Protein AF-A0A5A8F4G4-F1 (afdb_monomer)

Solvent-accessible surface area (backbone atoms only — not comparable to full-atom values): 10615 Å² total; per-residue (Å²): 69,58,63,24,45,51,49,27,33,48,30,27,39,54,20,12,54,51,9,32,62,54,26,75,74,53,54,71,70,56,37,55,52,49,38,43,53,47,13,52,51,35,27,52,50,8,50,59,30,46,66,38,87,50,68,61,67,58,35,50,53,17,40,56,54,13,28,54,54,17,59,76,70,32,44,38,59,53,45,41,51,54,28,47,52,51,35,60,75,68,66,55,86,56,90,42,27,36,58,22,17,45,53,41,32,46,62,67,54,45,41,37,58,41,57,48,16,18,26,32,10,24,62,70,64,42,28,65,54,20,51,57,46,17,54,54,47,13,55,48,25,21,58,48,5,28,58,44,26,69,23,31,36,61,18,37,57,50,46,46,52,56,35,37,51,40,11,75,48,10,82,82,48,59,74,52,70,40,66,68,41,38,23,35,27,23,23,42,25,8,51,41,36,26,43,48,12,38,33,57,57,66,78,46,87,64,66,45,49,14,37,54,48,13,56,65,39,27,51,54,51,54,55,53,52,63,72,78,107

Foldseek 3Di:
DCVLLVLLLVLLLVLLVLLQVLLVVDDLVVLLVLLLVVLVVLLVQLVVLLPFPADNVLLVVLQVVLLVVLVVVVQLVVLLVVQVVVCVVVVPPQPLLSVLQSLLLLLLCLALLLLLLLLCCLPVVDNPSSNVSSVVSSNVSSSSCSRSNNSSSVSSVSSCVRSVVSSNCSVVVVVCNDSHLSSSSSSNSSNLSSVSSCVSNVNDDDSSSSSRSSNVVSVVSSVVVVVVD

InterPro domains:
  IPR007563 Protein of unknown function DUF554 [PF04474] (3-221)
  IPR007563 Protein of unknown function DUF554 [PTHR36111] (2-223)

Radius of gyration: 17.08 Å; Cα contacts (8 Å, |Δi|>4): 410; chains: 1; bounding box: 46×36×50 Å

Structure (mmCIF, N/CA/C/O backbone):
data_AF-A0A5A8F4G4-F1
#
_entry.id   AF-A0A5A8F4G4-F1
#
loop_
_atom_site.group_PDB
_atom_site.id
_atom_site.type_symbol
_atom_site.label_atom_id
_atom_site.label_alt_id
_atom_site.label_comp_id
_atom_site.label_asym_id
_atom_site.label_entity_id
_atom_site.label_seq_id
_atom_site.pdbx_PDB_ins_code
_atom_site.Cartn_x
_atom_site.Cartn_y
_atom_site.Cartn_z
_atom_site.occupancy
_atom_site.B_iso_or_equiv
_atom_site.auth_seq_id
_atom_site.auth_comp_id
_atom_site.auth_asym_id
_atom_site.auth_atom_id
_atom_site.pdbx_PDB_model_num
ATOM 1 N N . MET A 1 1 ? -9.075 -12.116 -16.701 1.00 76.38 1 MET A N 1
ATOM 2 C CA . MET A 1 1 ? -10.309 -11.895 -15.899 1.00 76.38 1 MET A CA 1
ATOM 3 C C . MET A 1 1 ? -9.944 -11.070 -14.662 1.00 76.38 1 MET A C 1
ATOM 5 O O . MET A 1 1 ? -8.789 -10.702 -14.535 1.00 76.38 1 MET A O 1
ATOM 9 N N . ILE A 1 2 ? -10.897 -10.705 -13.793 1.00 88.69 2 ILE A N 1
ATOM 10 C CA . ILE A 1 2 ? -10.614 -9.962 -12.540 1.00 88.69 2 ILE A CA 1
ATOM 11 C C . ILE A 1 2 ? -10.846 -10.822 -11.287 1.00 88.69 2 ILE A C 1
ATOM 13 O O . ILE A 1 2 ? -11.177 -10.304 -10.220 1.00 88.69 2 ILE A O 1
ATOM 17 N N . ILE A 1 3 ? -10.768 -12.149 -11.419 1.00 92.00 3 ILE A N 1
ATOM 18 C CA . ILE A 1 3 ? -11.253 -13.060 -10.378 1.00 92.00 3 ILE A CA 1
ATOM 19 C C . ILE A 1 3 ? -10.362 -13.025 -9.139 1.00 92.00 3 ILE A C 1
ATOM 21 O O . ILE A 1 3 ? -10.877 -12.986 -8.024 1.00 92.00 3 ILE A O 1
ATOM 25 N N . GLY A 1 4 ? -9.043 -12.928 -9.319 1.00 90.94 4 GLY A N 1
ATOM 26 C CA . GLY A 1 4 ? -8.107 -12.751 -8.216 1.00 90.94 4 GLY A CA 1
ATOM 27 C C . GLY A 1 4 ? -8.329 -11.420 -7.500 1.00 90.94 4 GLY A C 1
ATOM 28 O O . GLY A 1 4 ? -8.231 -11.349 -6.277 1.00 90.94 4 GLY A O 1
ATOM 29 N N . THR A 1 5 ? -8.704 -10.374 -8.243 1.00 92.50 5 THR A N 1
ATOM 30 C CA . THR A 1 5 ? -9.077 -9.075 -7.660 1.00 92.50 5 THR A CA 1
ATOM 31 C C . THR A 1 5 ? -10.328 -9.166 -6.805 1.00 92.50 5 THR A C 1
ATOM 33 O O . THR A 1 5 ? -10.319 -8.701 -5.667 1.00 92.50 5 THR A O 1
ATOM 36 N N . VAL A 1 6 ? -11.375 -9.827 -7.299 1.00 94.62 6 VAL A N 1
ATOM 37 C CA . VAL A 1 6 ? -12.603 -10.041 -6.525 1.00 94.62 6 VAL A CA 1
ATOM 38 C C . VAL A 1 6 ? -12.317 -10.853 -5.263 1.00 94.62 6 VAL A C 1
ATOM 40 O O . VAL A 1 6 ? -12.776 -10.473 -4.188 1.00 94.62 6 VAL A O 1
ATOM 43 N N . VAL A 1 7 ? -11.526 -11.925 -5.362 1.00 95.81 7 VAL A N 1
ATOM 44 C CA . VAL A 1 7 ? -11.157 -12.745 -4.198 1.00 95.81 7 VAL A CA 1
ATOM 45 C C . VAL A 1 7 ? -10.379 -11.925 -3.167 1.00 95.81 7 VAL A C 1
ATOM 47 O O . VAL A 1 7 ? -10.714 -11.999 -1.985 1.00 95.81 7 VAL A O 1
ATOM 50 N N . ASN A 1 8 ? -9.432 -11.080 -3.591 1.00 95.56 8 ASN A N 1
ATOM 51 C CA . ASN A 1 8 ? -8.694 -10.215 -2.667 1.00 95.56 8 ASN A CA 1
ATOM 52 C C . ASN A 1 8 ? -9.619 -9.213 -1.969 1.00 95.56 8 ASN A C 1
ATOM 54 O O . ASN A 1 8 ? -9.626 -9.095 -0.745 1.00 95.56 8 ASN A O 1
ATOM 58 N N . THR A 1 9 ? -10.467 -8.534 -2.742 1.00 96.38 9 THR A N 1
ATOM 59 C CA . THR A 1 9 ? -11.463 -7.601 -2.211 1.00 96.38 9 THR A CA 1
ATOM 60 C C . THR A 1 9 ? -12.386 -8.274 -1.191 1.00 96.38 9 THR A C 1
ATOM 62 O O . THR A 1 9 ? -12.624 -7.715 -0.120 1.00 96.38 9 THR A O 1
ATOM 65 N N . VAL A 1 10 ? -12.878 -9.483 -1.478 1.00 97.31 10 VAL A N 1
ATOM 66 C CA . VAL A 1 10 ? -13.734 -10.241 -0.553 1.00 97.31 10 VAL A CA 1
ATOM 67 C C . VAL A 1 10 ? -12.962 -10.664 0.695 1.00 97.31 10 VAL A C 1
ATOM 69 O O . VAL A 1 10 ? -13.487 -10.524 1.799 1.00 97.31 10 VAL A O 1
ATOM 72 N N . ALA A 1 11 ? -11.719 -11.129 0.556 1.00 97.12 11 ALA A N 1
ATOM 73 C CA . ALA A 1 11 ? -10.886 -11.515 1.691 1.00 97.12 11 ALA A CA 1
ATOM 74 C C . ALA A 1 11 ? -10.650 -10.338 2.649 1.00 97.12 11 ALA A C 1
ATOM 76 O O . ALA A 1 11 ? -10.826 -10.490 3.858 1.00 97.12 11 ALA A O 1
ATOM 77 N N . VAL A 1 12 ? -10.343 -9.150 2.116 1.00 97.56 12 VAL A N 1
ATOM 78 C CA . VAL A 1 12 ? -10.179 -7.92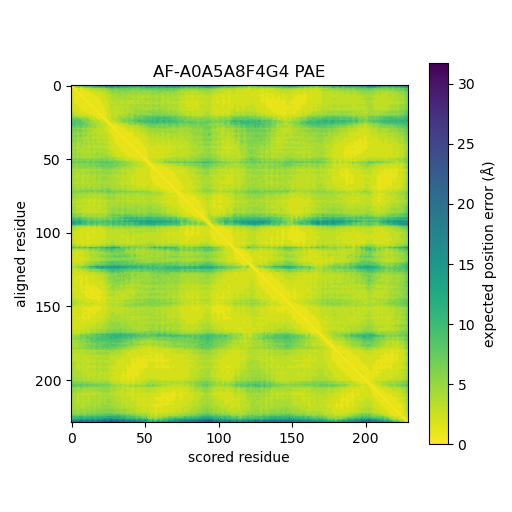3 2.911 1.00 97.56 12 VAL A CA 1
ATOM 79 C C . VAL A 1 12 ? -11.500 -7.464 3.522 1.00 97.56 12 VAL A C 1
ATOM 81 O O . VAL A 1 12 ? -11.524 -7.060 4.685 1.00 97.56 12 VAL A O 1
ATOM 84 N N . ALA A 1 13 ? -12.617 -7.549 2.794 1.00 97.81 13 ALA A N 1
ATOM 85 C CA . ALA A 1 13 ? -13.936 -7.210 3.327 1.00 97.81 13 ALA A CA 1
ATOM 86 C C . ALA A 1 13 ? -14.305 -8.097 4.527 1.00 97.81 13 ALA A C 1
ATOM 88 O O . ALA A 1 13 ? -14.618 -7.592 5.608 1.00 97.81 13 ALA A O 1
ATOM 89 N N . VAL A 1 14 ? -14.233 -9.420 4.349 1.00 97.88 14 VAL A N 1
ATOM 90 C CA . VAL A 1 14 ? -14.548 -10.410 5.388 1.00 97.88 14 VAL A CA 1
ATOM 91 C C . VAL A 1 14 ? -13.582 -10.274 6.559 1.00 97.88 14 VAL A C 1
ATOM 93 O O . VAL A 1 14 ? -14.019 -10.188 7.708 1.00 97.88 14 VAL A O 1
ATOM 96 N N . GLY A 1 15 ? -12.283 -10.187 6.276 1.00 97.00 15 GLY A N 1
ATOM 97 C CA . GLY A 1 15 ? -11.259 -10.018 7.294 1.00 97.00 15 GLY A CA 1
ATOM 98 C C . GLY A 1 15 ? -11.468 -8.747 8.116 1.00 97.00 15 GLY A C 1
ATOM 99 O O . GLY A 1 15 ? -11.473 -8.807 9.343 1.00 97.00 15 GLY A O 1
ATOM 100 N N . SER A 1 16 ? -11.781 -7.620 7.476 1.00 96.88 16 SER A N 1
ATOM 101 C CA . SER A 1 16 ? -12.075 -6.364 8.176 1.00 96.88 16 SER A CA 1
ATOM 102 C C . SER A 1 16 ? -13.308 -6.466 9.079 1.00 96.88 16 SER A C 1
ATOM 104 O O . SER A 1 16 ? -13.285 -5.980 10.209 1.00 96.88 16 SER A O 1
ATOM 106 N N . ILE A 1 17 ? -14.385 -7.118 8.623 1.00 96.56 17 ILE A N 1
ATOM 107 C CA . ILE A 1 17 ? -15.607 -7.316 9.426 1.00 96.56 17 ILE A CA 1
ATOM 108 C C . ILE A 1 17 ? -15.314 -8.177 10.661 1.00 96.56 17 ILE A C 1
ATOM 110 O O . ILE A 1 17 ? -15.734 -7.839 11.776 1.00 96.56 17 ILE A O 1
ATOM 114 N N . ILE A 1 18 ? -14.573 -9.272 10.474 1.00 95.94 18 ILE A N 1
ATOM 115 C CA . ILE A 1 18 ? -14.131 -10.145 11.565 1.00 95.94 18 ILE A CA 1
ATOM 116 C C . ILE A 1 18 ? -13.261 -9.342 12.535 1.00 95.94 18 ILE A C 1
ATOM 118 O O . ILE A 1 18 ? -13.532 -9.326 13.737 1.00 95.94 18 ILE A O 1
ATOM 122 N N . GLY A 1 19 ? -12.278 -8.614 12.006 1.00 94.25 19 GLY A N 1
ATOM 123 C CA . GLY A 1 19 ? -11.365 -7.764 12.755 1.00 94.25 19 GLY A CA 1
ATOM 124 C C . GLY A 1 19 ? -12.101 -6.771 13.641 1.00 94.25 19 GLY A C 1
ATOM 125 O O . GLY A 1 19 ? -11.912 -6.787 14.853 1.00 94.25 19 GLY A O 1
ATOM 126 N N . VAL A 1 20 ? -13.020 -5.975 13.087 1.00 93.69 20 VAL A N 1
ATOM 127 C CA . VAL A 1 20 ? -13.826 -5.017 13.866 1.00 93.69 20 VAL A CA 1
ATOM 128 C C . VAL A 1 20 ? -14.641 -5.712 14.957 1.00 93.69 20 VAL A C 1
ATOM 130 O O . VAL A 1 20 ? -14.739 -5.204 16.075 1.00 93.69 20 VAL A O 1
ATOM 133 N N . THR A 1 21 ? -15.226 -6.872 14.658 1.00 93.25 21 THR A N 1
ATOM 134 C CA . THR A 1 21 ? -16.057 -7.618 15.614 1.00 93.25 21 THR A CA 1
ATOM 135 C C . THR A 1 21 ? -15.234 -8.137 16.792 1.00 93.25 21 THR A C 1
ATOM 137 O O . THR A 1 21 ? -15.641 -7.976 17.944 1.00 93.25 21 THR A O 1
ATOM 140 N N . ILE A 1 22 ? -14.055 -8.699 16.520 1.00 91.12 22 ILE A N 1
ATOM 141 C CA . ILE A 1 22 ? -13.112 -9.157 17.547 1.00 91.12 22 ILE A CA 1
ATOM 142 C C . ILE A 1 22 ? -12.554 -7.954 18.316 1.00 91.12 22 ILE A C 1
ATOM 144 O O . ILE A 1 22 ? -12.549 -7.950 19.546 1.00 91.12 22 ILE A O 1
ATOM 148 N N . GLY A 1 23 ? -12.163 -6.898 17.603 1.00 86.69 23 GLY A N 1
ATOM 149 C CA . GLY A 1 23 ? -11.575 -5.677 18.145 1.00 86.69 23 GLY A CA 1
ATOM 150 C C . GLY A 1 23 ? -12.447 -4.976 19.182 1.00 86.69 23 GLY A C 1
ATOM 151 O O . GLY A 1 23 ? -11.925 -4.387 20.125 1.00 86.69 23 GLY A O 1
ATOM 152 N N . LYS A 1 24 ? -13.779 -5.077 19.096 1.00 85.62 24 LYS A N 1
ATOM 153 C CA . LYS A 1 24 ? -14.691 -4.552 20.133 1.00 85.62 24 LYS A CA 1
ATOM 154 C C . LYS A 1 24 ? -14.498 -5.201 21.510 1.00 85.62 24 LYS A C 1
ATOM 156 O O . LYS A 1 24 ? -14.869 -4.596 22.508 1.00 85.62 24 LYS A O 1
ATOM 161 N N . ARG A 1 25 ? -13.933 -6.412 21.573 1.00 87.75 25 ARG A N 1
ATOM 162 C CA . ARG A 1 25 ? -13.714 -7.181 22.812 1.00 87.75 25 ARG A CA 1
ATOM 163 C C . ARG A 1 25 ? -12.283 -7.079 23.350 1.00 87.75 25 ARG A C 1
ATOM 165 O O . ARG A 1 25 ? -12.012 -7.565 24.443 1.00 87.75 25 ARG A O 1
ATOM 172 N N . ILE A 1 26 ? -11.368 -6.476 22.591 1.00 86.88 26 ILE A N 1
ATOM 173 C CA . ILE A 1 26 ? -9.956 -6.351 22.964 1.00 86.88 26 ILE A CA 1
ATOM 174 C C . ILE A 1 26 ? -9.762 -5.101 23.829 1.00 86.88 26 ILE A C 1
ATOM 176 O O . ILE A 1 26 ? -10.217 -4.012 23.468 1.00 86.88 26 ILE A O 1
ATOM 180 N N . LYS A 1 27 ? -9.048 -5.256 24.950 1.00 90.31 27 LYS A N 1
ATOM 181 C CA . LYS A 1 27 ? -8.681 -4.143 25.836 1.00 90.31 27 LYS A CA 1
ATOM 182 C C . LYS A 1 27 ? -7.789 -3.113 25.113 1.00 90.31 27 LYS A C 1
ATOM 184 O O . LYS A 1 27 ? -6.969 -3.521 24.286 1.00 90.31 27 LYS A O 1
ATOM 189 N N . PRO A 1 28 ? -7.894 -1.809 25.421 1.00 85.75 28 PRO A N 1
ATOM 190 C CA . PRO A 1 28 ? -7.093 -0.766 24.773 1.00 85.75 28 PRO A CA 1
ATOM 191 C C . PRO A 1 28 ? -5.577 -1.010 24.819 1.00 85.75 28 PRO A C 1
ATOM 193 O O . PRO A 1 28 ? -4.893 -0.786 23.826 1.00 85.75 28 PRO A O 1
ATOM 196 N N . GLU A 1 29 ? -5.056 -1.542 25.924 1.00 89.00 29 GLU A N 1
ATOM 197 C CA . GLU A 1 29 ? -3.623 -1.811 26.100 1.00 89.00 29 GLU A CA 1
ATOM 198 C C . GLU A 1 29 ? -3.144 -2.927 25.165 1.00 89.00 29 GLU A C 1
ATOM 200 O O . GLU A 1 29 ? -2.049 -2.868 24.610 1.00 89.00 29 GLU A O 1
ATOM 205 N N . ILE A 1 30 ? -3.993 -3.937 24.945 1.00 87.94 30 ILE A N 1
ATOM 206 C CA . ILE A 1 30 ? -3.704 -5.031 24.013 1.00 87.94 30 ILE A CA 1
ATOM 207 C C . ILE A 1 30 ? -3.752 -4.510 22.576 1.00 87.94 30 ILE A C 1
ATOM 209 O O . ILE A 1 30 ? -2.899 -4.876 21.775 1.00 87.94 30 ILE A O 1
ATOM 213 N N . LYS A 1 31 ? -4.707 -3.631 22.244 1.00 83.69 31 LYS A N 1
ATOM 214 C CA . LYS A 1 31 ? -4.763 -2.985 20.924 1.00 83.69 31 LYS A CA 1
ATOM 215 C C . LYS A 1 31 ? -3.481 -2.218 20.622 1.00 83.69 31 LYS A C 1
ATOM 217 O O . LYS A 1 31 ? -2.898 -2.412 19.559 1.00 83.69 31 LYS A O 1
ATOM 222 N N . ASP A 1 32 ? -3.025 -1.396 21.563 1.00 86.75 32 ASP A N 1
ATOM 223 C CA . ASP A 1 32 ? -1.778 -0.643 21.424 1.00 86.75 32 ASP A CA 1
ATOM 224 C C . ASP A 1 32 ? -0.561 -1.573 21.254 1.00 86.75 32 ASP A C 1
ATOM 226 O O . ASP A 1 32 ? 0.224 -1.411 20.317 1.00 86.75 32 ASP A O 1
ATOM 230 N N . ALA A 1 33 ? -0.446 -2.620 22.080 1.00 89.25 33 ALA A N 1
ATOM 231 C CA . ALA A 1 33 ? 0.626 -3.610 21.958 1.00 89.25 33 ALA A CA 1
ATOM 232 C C . ALA A 1 33 ? 0.609 -4.342 20.600 1.00 89.25 33 ALA A C 1
ATOM 234 O O . ALA A 1 33 ? 1.655 -4.511 19.970 1.00 89.25 33 ALA A O 1
ATOM 235 N N . VAL A 1 34 ? -0.575 -4.736 20.117 1.00 85.56 34 VAL A N 1
ATOM 236 C CA . VAL A 1 34 ? -0.749 -5.391 18.811 1.00 85.56 34 VAL A CA 1
ATOM 237 C C . VAL A 1 34 ? -0.404 -4.441 17.666 1.00 85.56 34 VAL A C 1
ATOM 239 O O . VAL A 1 34 ? 0.238 -4.870 16.712 1.00 85.56 34 VAL A O 1
ATOM 242 N N . MET A 1 35 ? -0.752 -3.153 17.752 1.00 84.75 35 MET A N 1
ATOM 243 C CA . MET A 1 35 ? -0.346 -2.166 16.741 1.00 84.75 35 MET A CA 1
ATOM 244 C C . MET A 1 35 ? 1.153 -1.995 16.665 1.00 84.75 35 MET A C 1
ATOM 246 O O . MET A 1 35 ? 1.695 -1.931 15.566 1.00 84.75 35 MET A O 1
ATOM 250 N N . LYS A 1 36 ? 1.829 -1.960 17.813 1.00 90.12 36 LYS A N 1
ATOM 251 C CA . LYS A 1 36 ? 3.289 -1.885 17.848 1.00 90.12 36 LYS A CA 1
ATOM 252 C C . LYS A 1 36 ? 3.918 -3.129 17.225 1.00 90.12 36 LYS A C 1
ATOM 254 O O . LYS A 1 36 ? 4.805 -3.008 16.385 1.00 90.12 36 LYS A O 1
ATOM 259 N N . ALA A 1 37 ? 3.416 -4.319 17.558 1.00 88.56 37 ALA A N 1
ATOM 260 C CA . ALA A 1 37 ? 3.875 -5.564 16.944 1.00 88.56 37 ALA A CA 1
ATOM 261 C C . ALA A 1 37 ? 3.634 -5.589 15.422 1.00 88.56 37 ALA A C 1
ATOM 263 O O . ALA A 1 37 ? 4.525 -5.966 14.662 1.00 88.56 37 ALA A O 1
ATOM 264 N N . LEU A 1 38 ? 2.463 -5.131 14.968 1.00 85.06 38 LEU A N 1
ATOM 265 C CA . LEU A 1 38 ? 2.147 -4.992 13.548 1.00 85.06 38 LEU A CA 1
ATOM 266 C C . LEU A 1 38 ? 3.059 -3.991 12.845 1.00 85.06 38 LEU A C 1
ATOM 268 O O . LEU A 1 38 ? 3.588 -4.304 11.785 1.00 85.06 38 LEU A O 1
ATOM 272 N N . GLY A 1 39 ? 3.267 -2.811 13.427 1.00 89.56 39 GLY A N 1
ATOM 273 C CA . GLY A 1 39 ? 4.158 -1.794 12.880 1.00 89.56 39 GLY A CA 1
ATOM 274 C C . GLY A 1 39 ? 5.575 -2.337 12.695 1.00 89.56 39 GLY A C 1
ATOM 275 O O . GLY A 1 39 ? 6.148 -2.177 11.622 1.00 89.56 39 GLY A O 1
ATOM 276 N N . LEU A 1 40 ? 6.102 -3.076 13.679 1.00 92.69 40 LEU A N 1
ATOM 277 C CA . LEU A 1 40 ? 7.397 -3.759 13.560 1.00 92.69 40 LEU A CA 1
ATOM 278 C C . LEU A 1 40 ? 7.406 -4.807 12.439 1.00 92.69 40 LEU A C 1
ATOM 280 O O . LEU A 1 40 ? 8.350 -4.844 11.653 1.00 92.69 40 LEU A O 1
ATOM 284 N N . ALA A 1 41 ? 6.363 -5.632 12.324 1.00 87.12 41 ALA A N 1
ATOM 285 C CA . ALA A 1 41 ? 6.260 -6.619 11.249 1.00 87.12 41 ALA A CA 1
ATOM 286 C C . ALA A 1 41 ? 6.210 -5.958 9.859 1.00 87.12 41 ALA A C 1
ATOM 288 O O . ALA A 1 41 ? 6.874 -6.421 8.932 1.00 87.12 41 ALA A O 1
ATOM 289 N N . VAL A 1 42 ? 5.477 -4.848 9.727 1.00 88.56 42 VAL A N 1
ATOM 290 C CA . VAL A 1 42 ? 5.397 -4.042 8.500 1.00 88.56 42 VAL A CA 1
ATOM 291 C C . VAL A 1 42 ? 6.753 -3.409 8.174 1.00 88.56 42 VAL A C 1
ATOM 293 O O . VAL A 1 42 ? 7.172 -3.451 7.020 1.00 88.56 42 VAL A O 1
ATOM 296 N N . VAL A 1 43 ? 7.491 -2.905 9.169 1.00 94.00 43 VAL A N 1
ATOM 297 C CA . VAL A 1 43 ? 8.870 -2.418 8.976 1.00 94.00 43 VAL A CA 1
ATOM 298 C C . VAL A 1 43 ? 9.776 -3.535 8.457 1.00 94.00 43 VAL A C 1
ATOM 300 O O . VAL A 1 43 ? 10.469 -3.339 7.462 1.00 94.00 43 VAL A O 1
ATOM 303 N N . VAL A 1 44 ? 9.756 -4.718 9.081 1.00 92.00 44 VAL A N 1
ATOM 304 C CA . VAL A 1 44 ? 10.570 -5.868 8.644 1.00 92.00 44 VAL A CA 1
ATOM 305 C C . VAL A 1 44 ? 10.215 -6.289 7.218 1.00 92.00 44 VAL A C 1
ATOM 307 O O . VAL A 1 44 ? 11.111 -6.565 6.422 1.00 92.00 44 VAL A O 1
ATOM 310 N N . LEU A 1 45 ? 8.926 -6.303 6.871 1.00 88.25 45 LEU A N 1
ATOM 311 C CA . LEU A 1 45 ? 8.468 -6.575 5.510 1.00 88.25 45 LEU A CA 1
ATOM 312 C C . LEU A 1 45 ? 9.003 -5.534 4.520 1.00 88.25 45 LEU A C 1
ATOM 314 O O . LEU A 1 45 ? 9.546 -5.907 3.481 1.00 88.25 45 LEU A O 1
ATOM 318 N N . GLY A 1 46 ? 8.889 -4.249 4.862 1.00 91.12 46 GLY A N 1
ATOM 319 C CA . GLY A 1 46 ? 9.403 -3.149 4.053 1.00 91.12 46 GLY A CA 1
ATOM 320 C C . GLY A 1 46 ? 10.907 -3.264 3.811 1.00 91.12 46 GLY A C 1
ATOM 321 O O . GLY A 1 46 ? 11.348 -3.170 2.670 1.00 91.12 46 GLY A O 1
ATOM 322 N N . ILE A 1 47 ? 11.685 -3.579 4.854 1.00 93.94 47 ILE A N 1
ATOM 323 C CA . ILE A 1 47 ? 13.127 -3.846 4.744 1.00 93.94 47 ILE A CA 1
ATOM 324 C C . ILE A 1 47 ? 13.379 -5.040 3.822 1.00 93.94 47 ILE A C 1
ATOM 326 O O . ILE A 1 47 ? 14.159 -4.927 2.886 1.00 93.94 47 ILE A O 1
ATOM 330 N N . LYS A 1 48 ? 12.705 -6.176 4.033 1.00 92.81 48 LYS A N 1
ATOM 331 C CA . LYS A 1 48 ? 12.898 -7.370 3.197 1.00 92.81 48 LYS A CA 1
ATOM 332 C C . LYS A 1 48 ? 12.684 -7.059 1.711 1.00 92.81 48 LYS A C 1
ATOM 334 O O . LYS A 1 48 ? 13.480 -7.487 0.886 1.00 92.81 48 LYS A O 1
ATOM 339 N N . MET A 1 49 ? 11.636 -6.302 1.389 1.00 91.88 49 MET A N 1
ATOM 340 C CA . MET A 1 49 ? 11.323 -5.900 0.016 1.00 91.88 49 MET A CA 1
ATOM 341 C C . MET A 1 49 ? 12.300 -4.853 -0.538 1.00 91.88 49 MET A C 1
ATOM 343 O O . MET A 1 49 ? 12.668 -4.919 -1.706 1.00 91.88 49 MET A O 1
ATOM 347 N N . ALA A 1 50 ? 12.764 -3.916 0.294 1.00 91.94 50 ALA A N 1
ATOM 348 C CA . ALA A 1 50 ? 13.751 -2.900 -0.081 1.00 91.94 50 ALA A CA 1
ATOM 349 C C . ALA A 1 50 ? 15.130 -3.489 -0.439 1.00 91.94 50 ALA A C 1
ATOM 351 O O . ALA A 1 50 ? 15.931 -2.816 -1.080 1.00 91.94 50 ALA A O 1
ATOM 352 N N . PHE A 1 51 ? 15.397 -4.735 -0.038 1.00 92.25 51 PHE A N 1
ATOM 353 C CA . PHE A 1 51 ? 16.631 -5.474 -0.320 1.00 92.25 51 PHE A CA 1
ATOM 354 C C . PHE A 1 51 ? 16.506 -6.464 -1.493 1.00 92.25 51 PHE A C 1
ATOM 356 O O . PHE A 1 51 ? 17.407 -7.279 -1.702 1.00 92.25 51 PHE A O 1
ATOM 363 N N . GLU A 1 52 ? 15.418 -6.410 -2.268 1.00 92.00 52 GLU A N 1
ATOM 364 C CA . GLU A 1 52 ? 15.322 -7.156 -3.526 1.00 92.00 52 GLU A CA 1
ATOM 365 C C . GLU A 1 52 ? 16.453 -6.774 -4.495 1.00 92.00 52 GLU A C 1
ATOM 367 O O . GLU A 1 52 ? 17.010 -5.674 -4.450 1.00 92.00 52 GLU A O 1
ATOM 372 N N . LYS A 1 53 ? 16.817 -7.701 -5.388 1.00 91.31 53 LYS A N 1
ATOM 373 C CA . LYS A 1 53 ? 17.975 -7.538 -6.279 1.00 91.31 53 LYS A CA 1
ATOM 374 C C . LYS A 1 53 ? 17.678 -6.527 -7.396 1.00 91.31 53 LYS A C 1
ATOM 376 O O . LYS A 1 53 ? 17.287 -6.912 -8.500 1.00 91.31 53 LYS A O 1
ATOM 381 N N . HIS A 1 54 ? 17.895 -5.249 -7.101 1.00 94.06 54 HIS A N 1
ATOM 382 C CA . HIS A 1 54 ? 17.743 -4.114 -8.010 1.00 94.06 54 HIS A CA 1
ATOM 383 C C . HIS A 1 54 ? 18.820 -3.047 -7.756 1.00 94.06 54 HIS A C 1
ATOM 385 O O . HIS A 1 54 ? 19.389 -2.982 -6.667 1.00 94.06 54 HIS A O 1
ATOM 391 N N . ASP A 1 55 ? 19.081 -2.182 -8.738 1.00 92.69 55 ASP A N 1
ATOM 392 C CA . ASP A 1 55 ? 19.920 -1.003 -8.525 1.00 92.69 55 ASP A CA 1
ATOM 393 C C . ASP A 1 55 ? 19.210 -0.017 -7.578 1.00 92.69 55 ASP A C 1
ATOM 395 O O . ASP A 1 55 ? 18.159 0.555 -7.897 1.00 92.69 55 ASP A O 1
ATOM 399 N N . PHE A 1 56 ? 19.784 0.164 -6.388 1.00 91.88 56 PHE A N 1
ATOM 400 C CA . PHE A 1 56 ? 19.247 1.059 -5.369 1.00 91.88 56 PHE A CA 1
ATOM 401 C C . PHE A 1 56 ? 19.284 2.529 -5.804 1.00 91.88 56 PHE A C 1
ATOM 403 O O . PHE A 1 56 ? 18.408 3.295 -5.408 1.00 91.88 56 PHE A O 1
ATOM 410 N N . LEU A 1 57 ? 20.248 2.937 -6.639 1.00 94.31 57 LEU A N 1
ATOM 411 C CA . LEU A 1 57 ? 20.333 4.312 -7.130 1.00 94.31 57 LEU A CA 1
ATOM 412 C C . LEU A 1 57 ? 19.123 4.652 -8.006 1.00 94.31 57 LEU A C 1
ATOM 414 O O . LEU A 1 57 ? 18.527 5.716 -7.841 1.00 94.31 57 LEU A O 1
ATOM 418 N N . LEU A 1 58 ? 18.713 3.733 -8.885 1.00 95.88 58 LEU A N 1
ATOM 419 C CA . LEU A 1 58 ? 17.522 3.916 -9.722 1.00 95.88 58 LEU A CA 1
ATOM 420 C C . LEU A 1 58 ? 16.248 3.999 -8.870 1.00 95.88 58 LEU A C 1
ATOM 422 O O . LEU A 1 58 ? 15.423 4.892 -9.076 1.00 95.88 58 LEU A O 1
ATOM 426 N N . ALA A 1 59 ? 16.124 3.131 -7.860 1.00 95.50 59 ALA A N 1
ATOM 427 C CA . ALA A 1 59 ? 15.007 3.162 -6.915 1.00 95.50 59 ALA A CA 1
ATOM 428 C C . ALA A 1 59 ? 14.960 4.471 -6.106 1.00 95.50 59 ALA A C 1
ATOM 430 O O . ALA A 1 59 ? 13.889 5.055 -5.930 1.00 95.50 59 ALA A O 1
ATOM 431 N N . LEU A 1 60 ? 16.115 4.973 -5.658 1.00 95.75 60 LEU A N 1
ATOM 432 C CA . LEU A 1 60 ? 16.233 6.247 -4.948 1.00 95.75 60 LEU A CA 1
ATOM 433 C C . LEU A 1 60 ? 15.757 7.416 -5.816 1.00 95.75 60 LEU A C 1
ATOM 435 O O . LEU A 1 60 ? 14.956 8.232 -5.360 1.00 95.75 60 LEU A O 1
ATOM 439 N N . ILE A 1 61 ? 16.206 7.480 -7.074 1.00 97.19 61 ILE A N 1
ATOM 440 C CA . ILE A 1 61 ? 15.778 8.514 -8.024 1.00 97.19 61 ILE A CA 1
ATOM 441 C C . ILE A 1 61 ? 14.262 8.429 -8.246 1.00 97.19 61 ILE A C 1
ATOM 443 O O . ILE A 1 61 ? 13.576 9.451 -8.172 1.00 97.19 61 ILE A O 1
ATOM 447 N N . ALA A 1 62 ? 13.719 7.222 -8.445 1.00 97.56 62 ALA A N 1
ATOM 448 C CA . ALA A 1 62 ? 12.282 7.017 -8.610 1.00 97.56 62 ALA A CA 1
ATOM 449 C C . ALA A 1 62 ? 11.479 7.509 -7.399 1.00 97.56 62 ALA A C 1
ATOM 451 O O . ALA A 1 62 ? 10.440 8.148 -7.570 1.00 97.56 62 ALA A O 1
ATOM 452 N N . ILE A 1 63 ? 11.962 7.255 -6.179 1.00 97.00 63 ILE A N 1
ATOM 453 C CA . ILE A 1 63 ? 11.324 7.723 -4.944 1.00 97.00 63 ILE A CA 1
ATOM 454 C C . ILE A 1 63 ? 11.376 9.237 -4.827 1.00 97.00 63 ILE A C 1
ATOM 456 O O . ILE A 1 63 ? 10.350 9.840 -4.522 1.00 97.00 63 ILE A O 1
ATOM 460 N N . VAL A 1 64 ? 12.525 9.865 -5.079 1.00 97.81 64 VAL A N 1
ATOM 461 C CA . VAL A 1 64 ? 12.661 11.326 -4.980 1.00 97.81 64 VAL A CA 1
ATOM 462 C C . VAL A 1 64 ? 11.729 12.016 -5.973 1.00 97.81 64 VAL A C 1
ATOM 464 O O . VAL A 1 64 ? 10.927 12.861 -5.577 1.00 97.81 64 VAL A O 1
ATOM 467 N N . ILE A 1 65 ? 11.776 11.615 -7.246 1.00 97.94 65 ILE A N 1
ATOM 468 C CA . ILE A 1 65 ? 10.929 12.205 -8.290 1.00 97.94 65 ILE A CA 1
ATOM 469 C C . ILE A 1 65 ? 9.456 11.889 -8.015 1.00 97.94 65 ILE A C 1
ATOM 471 O O . ILE A 1 65 ? 8.612 12.780 -8.070 1.00 97.94 65 ILE A O 1
ATOM 475 N N . GLY A 1 66 ? 9.136 10.641 -7.674 1.00 97.25 66 GLY A N 1
ATOM 476 C CA . GLY A 1 66 ? 7.764 10.212 -7.416 1.00 97.25 66 GLY A CA 1
ATOM 477 C C . GLY A 1 66 ? 7.134 10.890 -6.216 1.00 97.25 66 GLY A C 1
ATOM 478 O O . GLY A 1 66 ? 5.973 11.278 -6.290 1.00 97.25 66 GLY A O 1
ATOM 479 N N . THR A 1 67 ? 7.905 11.107 -5.153 1.00 97.19 67 THR A N 1
ATOM 480 C CA . THR A 1 67 ? 7.445 11.853 -3.980 1.00 97.19 67 THR A CA 1
ATOM 481 C C . THR A 1 67 ? 7.243 13.325 -4.317 1.00 97.19 67 THR A C 1
ATOM 483 O O . THR A 1 67 ? 6.233 13.896 -3.924 1.00 97.19 67 THR A O 1
ATOM 486 N N . ALA A 1 68 ? 8.145 13.943 -5.089 1.00 97.62 68 ALA A N 1
ATOM 487 C CA . ALA A 1 68 ? 7.977 15.330 -5.525 1.00 97.62 68 ALA A CA 1
ATOM 488 C C . ALA A 1 68 ? 6.705 15.505 -6.370 1.00 97.62 68 ALA A C 1
ATOM 490 O O . ALA A 1 68 ? 5.893 16.385 -6.089 1.00 97.62 68 ALA A O 1
ATOM 491 N N . VAL A 1 69 ? 6.492 14.625 -7.355 1.00 97.56 69 VAL A N 1
ATOM 492 C CA . VAL A 1 69 ? 5.267 14.604 -8.167 1.00 97.56 69 VAL A CA 1
ATOM 493 C C . VAL A 1 69 ? 4.048 14.378 -7.279 1.00 97.56 69 VAL A C 1
ATOM 495 O O . VAL A 1 69 ? 3.073 15.115 -7.387 1.00 97.56 69 VAL A O 1
ATOM 498 N N . GLY A 1 70 ? 4.103 13.394 -6.382 1.00 96.31 70 GLY A N 1
ATOM 499 C CA . GLY A 1 70 ? 2.999 13.045 -5.497 1.00 96.31 70 GLY A CA 1
ATOM 500 C C . GLY A 1 70 ? 2.648 14.123 -4.479 1.00 96.31 70 GLY A C 1
ATOM 501 O O . GLY A 1 70 ? 1.471 14.275 -4.174 1.00 96.31 70 GLY A O 1
ATOM 502 N N . GLU A 1 71 ? 3.611 14.919 -4.009 1.00 95.81 71 GLU A N 1
ATOM 503 C CA . GLU A 1 71 ? 3.346 16.081 -3.154 1.00 95.81 71 GLU A CA 1
ATOM 504 C C . GLU A 1 71 ? 2.667 17.211 -3.943 1.00 95.81 71 GLU A C 1
ATOM 506 O O . GLU A 1 71 ? 1.771 17.863 -3.413 1.00 95.81 71 GLU A O 1
ATOM 511 N N . MET A 1 72 ? 3.016 17.404 -5.224 1.00 96.06 72 MET A N 1
ATOM 512 C CA . MET A 1 72 ? 2.359 18.402 -6.085 1.00 96.06 72 MET A CA 1
ATOM 513 C C . MET A 1 72 ? 0.879 18.081 -6.332 1.00 96.06 72 MET A C 1
ATOM 515 O O . MET A 1 72 ? 0.050 18.987 -6.336 1.00 96.06 72 MET A O 1
ATOM 519 N N . ILE A 1 73 ? 0.540 16.803 -6.536 1.00 95.19 73 ILE A N 1
ATOM 520 C CA . ILE A 1 73 ? -0.853 16.359 -6.745 1.00 95.19 73 ILE A CA 1
ATOM 521 C C . ILE A 1 73 ? -1.575 15.982 -5.443 1.00 95.19 73 ILE A C 1
ATOM 523 O O . ILE A 1 73 ? -2.797 15.869 -5.430 1.00 95.19 73 ILE A O 1
ATOM 527 N N . ASN A 1 74 ? -0.823 15.801 -4.357 1.00 93.56 74 ASN A N 1
ATOM 528 C CA . ASN A 1 74 ? -1.276 15.484 -3.007 1.00 93.56 74 ASN A CA 1
ATOM 529 C C . ASN A 1 74 ? -2.212 14.257 -2.937 1.00 93.56 74 ASN A C 1
ATOM 531 O O . ASN A 1 74 ? -3.359 14.340 -2.491 1.00 93.56 74 ASN A O 1
ATOM 535 N N . ILE A 1 75 ? -1.714 13.101 -3.394 1.00 92.69 75 ILE A N 1
ATOM 536 C CA . ILE A 1 75 ? -2.457 11.823 -3.403 1.00 92.69 75 ILE A CA 1
ATOM 537 C C . ILE A 1 75 ? -2.969 11.445 -2.013 1.00 92.69 75 ILE A C 1
ATOM 539 O O . ILE A 1 75 ? -4.077 10.929 -1.883 1.00 92.69 75 ILE A O 1
ATOM 543 N N . GLU A 1 76 ? -2.184 11.689 -0.971 1.00 93.06 76 GLU A N 1
ATOM 544 C CA . GLU A 1 76 ? -2.586 11.395 0.397 1.00 93.06 76 GLU A CA 1
ATOM 545 C C . GLU A 1 76 ? -3.816 12.206 0.785 1.00 93.06 76 GLU A C 1
ATOM 547 O O . GLU A 1 76 ? -4.786 11.619 1.247 1.00 93.06 76 GLU A O 1
ATOM 552 N N . LEU A 1 77 ? -3.846 13.508 0.478 1.00 94.00 77 LEU A N 1
ATOM 553 C CA . LEU A 1 77 ? -5.029 14.339 0.709 1.00 94.00 77 LEU A CA 1
ATOM 554 C C . LEU A 1 77 ? -6.241 13.837 -0.090 1.00 94.00 77 LEU A C 1
ATOM 556 O O . LEU A 1 77 ? -7.368 13.861 0.401 1.00 94.00 77 LEU A O 1
ATOM 560 N N . PHE A 1 78 ? -6.037 13.352 -1.317 1.00 93.88 78 PHE A N 1
ATOM 561 C CA . PHE A 1 78 ? -7.110 12.730 -2.093 1.00 93.88 78 PHE A CA 1
ATOM 562 C C . PHE A 1 78 ? -7.673 11.480 -1.395 1.00 93.88 78 PHE A C 1
ATOM 564 O O . PHE A 1 78 ? -8.893 11.338 -1.279 1.00 93.88 78 PHE A O 1
ATOM 571 N N . LEU A 1 79 ? -6.808 10.604 -0.876 1.00 93.75 79 LEU A N 1
ATOM 572 C CA . LEU A 1 79 ? -7.227 9.439 -0.094 1.00 93.75 79 LEU A CA 1
ATOM 573 C C . LEU A 1 79 ? -7.897 9.857 1.223 1.00 93.75 79 LEU A C 1
ATOM 575 O O . LEU A 1 79 ? -8.937 9.307 1.577 1.00 93.75 79 LEU A O 1
ATOM 579 N N . GLU A 1 80 ? -7.367 10.857 1.924 1.00 94.81 80 GLU A N 1
ATOM 580 C CA . GLU A 1 80 ? -7.970 11.399 3.142 1.00 94.81 80 GLU A CA 1
ATOM 581 C C . GLU A 1 80 ? -9.378 11.939 2.879 1.00 94.81 80 GLU A C 1
ATOM 583 O O . GLU A 1 80 ? -10.298 11.639 3.638 1.00 94.81 80 GLU A O 1
ATOM 588 N N . ASN A 1 81 ? -9.583 12.655 1.771 1.00 95.50 81 ASN A N 1
ATOM 589 C CA . ASN A 1 81 ? -10.890 13.174 1.369 1.00 95.50 81 ASN A CA 1
ATOM 590 C C . ASN A 1 81 ? -11.887 12.050 1.055 1.00 95.50 81 ASN A C 1
ATOM 592 O O . ASN A 1 81 ? -13.045 12.122 1.470 1.00 95.50 81 ASN A O 1
ATOM 596 N N . ILE A 1 82 ? -11.450 10.987 0.369 1.00 94.75 82 ILE A N 1
ATOM 597 C CA . ILE A 1 82 ? -12.279 9.790 0.143 1.00 94.75 82 ILE A CA 1
ATOM 598 C C . ILE A 1 82 ? -12.631 9.125 1.478 1.00 94.75 82 ILE A C 1
ATOM 600 O O . ILE A 1 82 ? -13.793 8.788 1.722 1.00 94.75 82 ILE A O 1
ATOM 604 N N . GLY A 1 83 ? -11.644 8.966 2.360 1.00 93.62 83 GLY A N 1
ATOM 605 C CA . GLY A 1 83 ? -11.835 8.425 3.700 1.00 93.62 83 GLY A CA 1
ATOM 606 C C . GLY A 1 83 ? -12.833 9.255 4.507 1.00 93.62 83 GLY A C 1
ATOM 607 O O . GLY A 1 83 ? -13.763 8.699 5.086 1.00 93.62 83 GLY A O 1
ATOM 608 N N . GLY A 1 84 ? -12.703 10.581 4.488 1.00 94.62 84 GLY A N 1
ATOM 609 C CA . GLY A 1 84 ? -13.605 11.517 5.157 1.00 94.62 84 GLY A CA 1
ATOM 610 C C . GLY A 1 84 ? -15.024 11.474 4.591 1.00 94.62 84 GLY A C 1
ATOM 611 O O . GLY A 1 84 ? -15.991 11.471 5.353 1.00 94.62 84 GLY A O 1
ATOM 612 N N . TYR A 1 85 ? -15.169 11.350 3.268 1.00 95.12 85 TYR A N 1
ATOM 613 C CA . TYR A 1 85 ? -16.469 11.138 2.629 1.00 95.12 85 TYR A CA 1
ATOM 614 C C . TYR A 1 85 ? -17.139 9.852 3.132 1.00 95.12 85 TYR A C 1
ATOM 616 O O . TYR A 1 85 ? -18.309 9.871 3.525 1.00 95.12 85 TYR A O 1
ATOM 624 N N . PHE A 1 86 ? -16.404 8.734 3.183 1.00 94.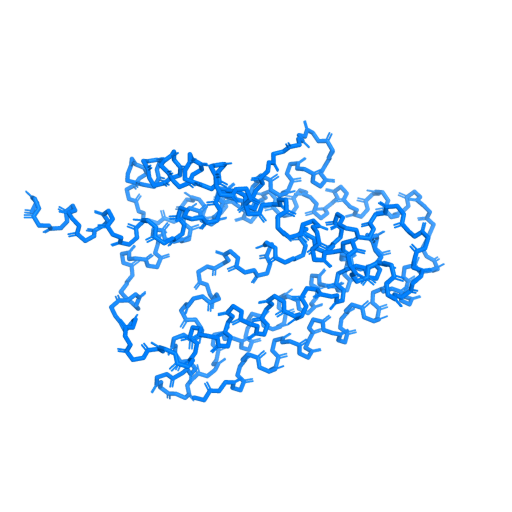19 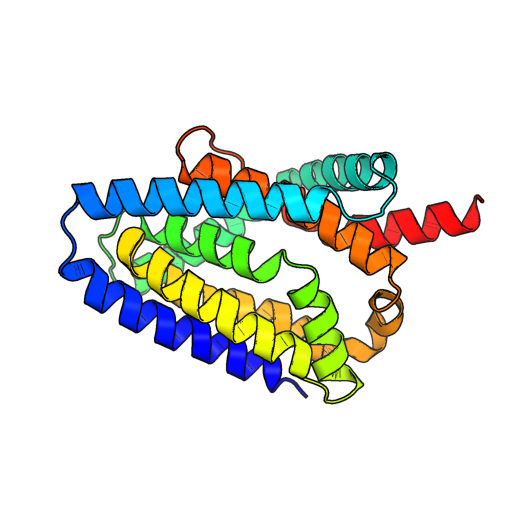86 PHE A N 1
ATOM 625 C CA . PHE A 1 86 ? -16.943 7.483 3.717 1.00 94.19 86 PHE A CA 1
ATOM 626 C C . PHE A 1 86 ? -17.260 7.577 5.208 1.00 94.19 86 PHE A C 1
ATOM 628 O O . PHE A 1 86 ? -18.327 7.118 5.616 1.00 94.19 86 PHE A O 1
ATOM 635 N N . GLN A 1 87 ? -16.398 8.222 5.997 1.00 94.19 87 GLN A N 1
ATOM 636 C CA . GLN A 1 87 ? -16.602 8.438 7.427 1.00 94.19 87 GLN A CA 1
ATOM 637 C C . GLN A 1 87 ? -17.918 9.173 7.701 1.00 94.19 87 GLN A C 1
ATOM 639 O O . GLN A 1 87 ? -18.715 8.720 8.527 1.00 94.19 87 GLN A O 1
ATOM 644 N N . GLN A 1 88 ? -18.170 10.269 6.976 1.00 93.25 88 GLN A N 1
ATOM 645 C CA . GLN A 1 88 ? -19.405 11.047 7.085 1.00 93.25 88 GLN A CA 1
ATOM 646 C C . GLN A 1 88 ? -20.624 10.227 6.655 1.00 93.25 88 GLN A C 1
ATOM 648 O O . GLN A 1 88 ? -21.646 10.224 7.343 1.00 93.25 88 GLN A O 1
ATOM 653 N N . LYS A 1 89 ? -20.511 9.473 5.554 1.00 92.88 89 LYS A N 1
ATOM 654 C CA . LYS A 1 89 ? -21.609 8.664 5.010 1.00 92.88 89 LYS A CA 1
ATOM 655 C C . LYS A 1 89 ? -22.078 7.571 5.969 1.00 92.88 89 LYS A C 1
ATOM 657 O O . LYS A 1 89 ? -23.275 7.306 6.042 1.00 92.88 89 LYS A O 1
ATOM 662 N N . VAL A 1 90 ? -21.159 6.957 6.716 1.00 91.75 90 VAL A N 1
ATOM 663 C CA . VAL A 1 90 ? -21.498 5.943 7.730 1.00 91.75 90 VAL A CA 1
ATOM 664 C C . VAL A 1 90 ? -21.629 6.508 9.144 1.00 91.75 90 VAL A C 1
ATOM 666 O O . VAL A 1 90 ? -21.807 5.734 10.082 1.00 91.75 90 VAL A O 1
ATOM 669 N N . LYS A 1 91 ? -21.549 7.839 9.299 1.00 89.19 91 LYS A N 1
ATOM 670 C CA . LYS A 1 91 ? -21.626 8.554 10.582 1.00 89.19 91 LYS A CA 1
ATOM 671 C C . LYS A 1 91 ? -20.692 7.959 11.644 1.00 89.19 91 LYS A C 1
ATOM 673 O O . LYS A 1 91 ? -21.079 7.777 12.794 1.00 89.19 91 LYS A O 1
ATOM 678 N N . SER A 1 92 ? -19.472 7.595 11.248 1.00 86.06 92 SER A N 1
ATOM 679 C CA . SER A 1 92 ? -18.513 7.014 12.188 1.00 86.06 92 SER A CA 1
ATOM 680 C C . SER A 1 92 ? -17.891 8.099 13.062 1.00 86.06 92 SER A C 1
ATOM 682 O O . SER A 1 92 ? -17.213 8.991 12.562 1.00 86.06 92 SER A O 1
ATOM 684 N N . GLU A 1 93 ? -18.037 7.960 14.378 1.00 81.31 93 GLU A N 1
ATOM 685 C CA . GLU A 1 93 ? -17.375 8.814 15.377 1.00 81.31 93 GLU A CA 1
ATOM 686 C C . GLU A 1 93 ? -15.908 8.413 15.631 1.00 81.31 93 GLU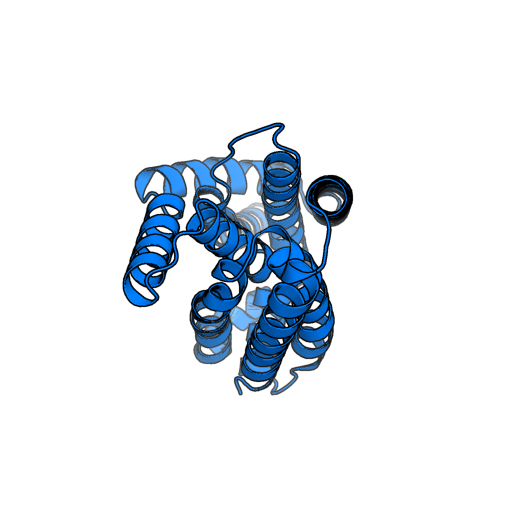 A C 1
ATOM 688 O O . GLU A 1 93 ? -15.230 8.976 16.488 1.00 81.31 93 GLU A O 1
ATOM 693 N N . SER A 1 94 ? -15.387 7.417 14.905 1.00 78.62 94 SER A N 1
ATOM 694 C CA . SER A 1 94 ? -14.015 6.948 15.096 1.00 78.62 94 SER A CA 1
ATOM 695 C C . SER A 1 94 ? -13.009 7.972 14.571 1.00 78.62 94 SER A C 1
ATOM 697 O O . SER A 1 94 ? -12.880 8.151 13.361 1.00 78.62 94 SER A O 1
ATOM 699 N N . GLY A 1 95 ? -12.224 8.574 15.469 1.00 79.94 95 GLY A N 1
ATOM 700 C CA . GLY A 1 95 ? -11.127 9.479 15.098 1.00 79.94 95 GLY A CA 1
ATOM 701 C C . GLY A 1 95 ? -10.047 8.832 14.218 1.00 79.94 95 GLY A C 1
ATOM 702 O O . GLY A 1 95 ? -9.343 9.531 13.498 1.00 79.94 95 GLY A O 1
ATOM 703 N N . ASN A 1 96 ? -9.959 7.497 14.209 1.00 85.56 96 ASN A N 1
ATOM 704 C CA . ASN A 1 96 ? -8.968 6.752 13.430 1.00 85.56 96 ASN A CA 1
ATOM 705 C C . ASN A 1 96 ? -9.488 6.284 12.063 1.00 85.56 96 ASN A C 1
ATOM 707 O O . ASN A 1 96 ? -8.745 5.624 11.345 1.00 85.56 96 ASN A O 1
ATOM 711 N N . PHE A 1 97 ? -10.735 6.589 11.680 1.00 93.12 97 PHE A N 1
ATOM 712 C CA . PHE A 1 97 ? -11.338 6.049 10.455 1.00 93.12 97 PHE A CA 1
ATOM 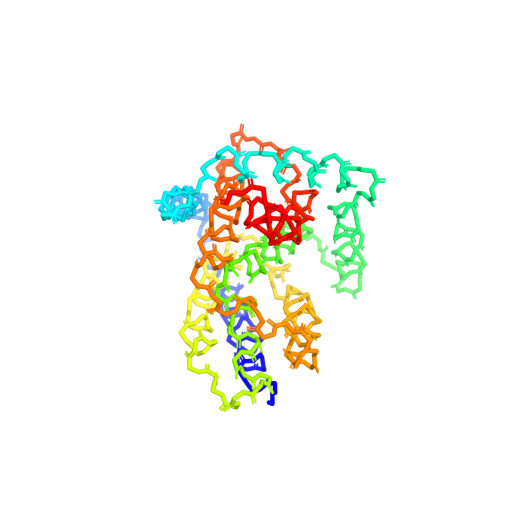713 C C . PHE A 1 97 ? -10.514 6.369 9.201 1.00 93.12 97 PHE A C 1
ATOM 715 O O . PHE A 1 97 ? -10.192 5.468 8.427 1.00 93.12 97 PHE A O 1
ATOM 722 N N . VAL A 1 98 ? -10.165 7.645 9.006 1.00 93.25 98 VAL A N 1
ATOM 723 C CA . VAL A 1 98 ? -9.420 8.094 7.820 1.00 93.25 98 VAL A CA 1
ATOM 724 C C . VAL A 1 98 ? -8.019 7.492 7.815 1.00 93.25 98 VAL A C 1
ATOM 726 O O . VAL A 1 98 ? -7.604 6.941 6.802 1.00 93.25 98 VAL A O 1
ATOM 729 N N . LEU A 1 99 ? -7.338 7.494 8.965 1.00 91.00 99 LEU A N 1
ATOM 730 C CA . LEU A 1 99 ? -6.031 6.854 9.120 1.00 91.00 99 LEU A CA 1
ATOM 731 C C . LEU A 1 99 ? -6.092 5.367 8.746 1.00 91.00 99 LEU A C 1
ATOM 733 O O . LEU A 1 99 ? -5.297 4.901 7.938 1.00 91.00 99 LEU A O 1
ATOM 737 N N . ALA A 1 100 ? -7.076 4.635 9.274 1.00 93.50 100 ALA A N 1
ATOM 738 C CA . ALA A 1 100 ? -7.287 3.221 8.982 1.00 93.50 100 ALA A CA 1
ATOM 739 C C . ALA A 1 100 ? -7.497 2.967 7.483 1.00 93.50 100 ALA A C 1
ATOM 741 O O . ALA A 1 100 ? -6.924 2.030 6.928 1.00 93.50 100 ALA A O 1
ATOM 742 N N . PHE A 1 101 ? -8.299 3.815 6.831 1.00 96.06 101 PHE A N 1
ATOM 743 C CA . PHE A 1 101 ? -8.554 3.755 5.396 1.00 96.06 101 PHE A CA 1
ATOM 744 C C . PHE A 1 101 ? -7.283 4.011 4.578 1.00 96.06 101 PHE A C 1
ATOM 746 O O . PHE A 1 101 ? -6.957 3.202 3.708 1.00 96.06 101 PHE A O 1
ATOM 753 N N . VAL A 1 102 ? -6.557 5.099 4.855 1.00 94.50 102 VAL A N 1
ATOM 754 C CA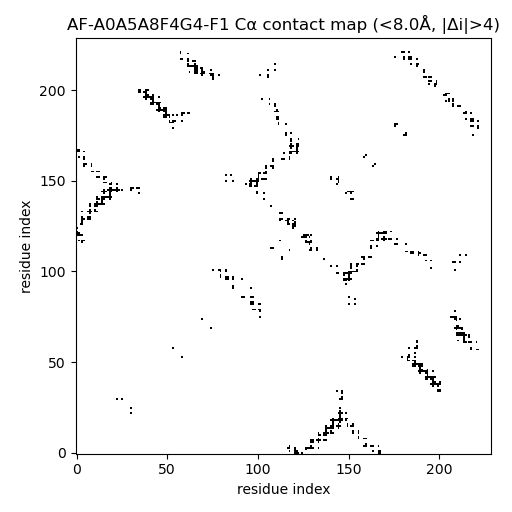 . VAL A 1 102 ? -5.347 5.480 4.110 1.00 94.50 102 VAL A CA 1
ATOM 755 C C . VAL A 1 102 ? -4.260 4.425 4.301 1.00 94.50 102 VAL A C 1
ATOM 757 O O . VAL A 1 102 ? -3.754 3.892 3.316 1.00 94.50 102 VAL A O 1
ATOM 760 N N . THR A 1 103 ? -3.961 4.046 5.549 1.00 93.00 103 THR A N 1
ATOM 761 C CA . THR A 1 103 ? -2.956 3.022 5.873 1.00 93.00 103 THR A CA 1
ATOM 762 C C . THR A 1 103 ? -3.244 1.705 5.159 1.00 93.00 103 THR A C 1
ATOM 764 O O . THR A 1 103 ? -2.359 1.173 4.495 1.00 93.00 103 THR A O 1
ATOM 767 N N . ALA A 1 104 ? -4.477 1.195 5.245 1.00 95.00 104 ALA A N 1
ATOM 768 C CA . ALA A 1 104 ? -4.851 -0.056 4.593 1.00 95.00 104 ALA A CA 1
ATOM 769 C C . ALA A 1 104 ? -4.791 0.048 3.062 1.00 95.00 104 ALA A C 1
ATOM 771 O O . ALA A 1 104 ? -4.254 -0.838 2.404 1.00 95.00 104 ALA A O 1
ATOM 772 N N . SER A 1 105 ? -5.291 1.145 2.490 1.00 95.25 105 SER A N 1
ATOM 773 C CA . SER A 1 105 ? -5.316 1.343 1.037 1.00 95.25 105 SER A CA 1
ATOM 774 C C . SER A 1 105 ? -3.912 1.370 0.441 1.00 95.25 105 SER A C 1
ATOM 776 O O . SER A 1 105 ? -3.654 0.690 -0.550 1.00 95.25 105 SER A O 1
ATOM 778 N N . VAL A 1 106 ? -2.994 2.114 1.063 1.00 92.88 106 VAL A N 1
ATOM 779 C CA . VAL A 1 106 ? -1.602 2.188 0.608 1.00 92.88 106 VAL A CA 1
ATOM 780 C C . VAL A 1 106 ? -0.918 0.835 0.818 1.00 92.88 106 VAL A C 1
ATOM 782 O O . VAL A 1 106 ? -0.368 0.283 -0.133 1.00 92.88 106 VAL A O 1
ATOM 785 N N . LEU A 1 107 ? -1.022 0.241 2.013 1.00 93.12 107 LEU A N 1
ATOM 786 C CA . LEU A 1 107 ? -0.383 -1.041 2.326 1.00 93.12 107 LEU A CA 1
ATOM 787 C C . LEU A 1 107 ? -0.805 -2.156 1.356 1.00 93.12 107 LEU A C 1
ATOM 789 O O . LEU A 1 107 ? 0.046 -2.887 0.853 1.00 93.12 107 LEU A O 1
ATOM 793 N N . PHE A 1 108 ? -2.102 -2.264 1.055 1.00 93.44 108 PHE A N 1
ATOM 794 C CA . PHE A 1 108 ? -2.621 -3.304 0.167 1.00 93.44 108 PHE A CA 1
ATOM 795 C C . PHE A 1 108 ? -2.344 -3.035 -1.317 1.00 93.44 108 PHE A C 1
ATOM 797 O O . PHE A 1 108 ? -2.360 -3.982 -2.100 1.00 93.44 108 PHE A O 1
ATOM 804 N N . CYS A 1 109 ? -2.061 -1.796 -1.734 1.00 90.31 109 CYS A N 1
ATOM 805 C CA . CYS A 1 109 ? -1.844 -1.481 -3.153 1.00 90.31 109 CYS A CA 1
ATOM 806 C C . CYS A 1 109 ? -0.366 -1.404 -3.559 1.00 90.31 109 CYS A C 1
ATOM 808 O O . CYS A 1 109 ? -0.051 -1.668 -4.715 1.00 90.31 109 CYS A O 1
ATOM 810 N N . VAL A 1 110 ? 0.545 -1.108 -2.629 1.00 87.94 110 VAL A N 1
ATOM 811 C CA . VAL A 1 110 ? 1.967 -0.852 -2.929 1.00 87.94 110 VAL A CA 1
ATOM 812 C C . VAL A 1 110 ? 2.754 -2.093 -3.365 1.00 87.94 110 VAL A C 1
ATOM 814 O O . VAL A 1 110 ? 3.747 -1.974 -4.081 1.00 87.94 110 VAL A O 1
ATOM 817 N N . GLY A 1 111 ? 2.346 -3.291 -2.940 1.00 81.94 111 GLY A N 1
ATOM 818 C CA . GLY A 1 111 ? 3.104 -4.512 -3.215 1.00 81.94 111 GLY A CA 1
ATOM 819 C C . GLY A 1 111 ? 3.253 -4.813 -4.712 1.00 81.94 111 GLY A C 1
ATOM 820 O O . GLY A 1 111 ? 2.291 -4.724 -5.474 1.00 81.94 111 GLY A O 1
ATOM 821 N N . SER A 1 112 ? 4.432 -5.281 -5.129 1.00 84.75 112 SER A N 1
ATOM 822 C CA . SER A 1 112 ? 4.676 -5.756 -6.502 1.00 84.75 112 SER A CA 1
ATOM 823 C C . SER A 1 112 ? 3.710 -6.870 -6.911 1.00 84.75 112 SER A C 1
ATOM 825 O O . SER A 1 112 ? 3.222 -6.890 -8.040 1.00 84.75 112 SER A O 1
ATOM 827 N N . MET A 1 113 ? 3.331 -7.734 -5.963 1.00 86.06 113 MET A N 1
ATOM 828 C CA . MET A 1 113 ? 2.299 -8.759 -6.147 1.00 86.06 113 MET A CA 1
ATOM 829 C C . MET A 1 113 ? 0.928 -8.186 -6.533 1.00 86.06 113 MET A C 1
ATOM 831 O O . MET A 1 113 ? 0.164 -8.885 -7.195 1.00 86.06 113 MET A O 1
ATOM 835 N N . THR A 1 114 ? 0.607 -6.937 -6.174 1.00 90.25 114 THR A N 1
ATOM 836 C CA . THR A 1 114 ? -0.609 -6.258 -6.651 1.00 90.25 114 THR A CA 1
ATOM 837 C C . THR A 1 114 ? -0.539 -6.050 -8.155 1.00 90.25 114 THR A C 1
ATOM 839 O O . THR A 1 114 ? -1.459 -6.429 -8.873 1.00 90.25 114 THR A O 1
ATOM 842 N N . ILE A 1 115 ? 0.570 -5.481 -8.634 1.00 89.69 115 ILE A N 1
ATOM 843 C CA . ILE A 1 115 ? 0.748 -5.112 -10.040 1.00 89.69 115 ILE A CA 1
ATOM 844 C C . ILE A 1 115 ? 0.901 -6.369 -10.896 1.00 89.69 115 ILE A C 1
ATOM 846 O O . ILE A 1 115 ? 0.144 -6.582 -11.840 1.00 89.69 115 ILE A O 1
ATOM 850 N N . ILE A 1 116 ? 1.821 -7.254 -10.518 1.00 86.88 116 ILE A N 1
ATOM 851 C CA . ILE A 1 116 ? 2.116 -8.494 -11.246 1.00 86.88 116 ILE A CA 1
ATOM 852 C C . ILE A 1 116 ? 0.919 -9.436 -11.211 1.00 86.88 116 ILE A C 1
ATOM 854 O O . ILE A 1 116 ? 0.566 -10.029 -12.228 1.00 86.88 116 ILE A O 1
ATOM 858 N N . GLY A 1 117 ? 0.287 -9.574 -10.044 1.00 88.31 117 GLY A N 1
ATOM 859 C CA . GLY A 1 117 ? -0.887 -10.416 -9.882 1.00 88.31 117 GLY A CA 1
ATOM 860 C C . GLY A 1 117 ? -2.063 -9.918 -10.716 1.00 88.31 117 GLY A C 1
ATOM 861 O O . GLY A 1 117 ? -2.680 -10.723 -11.406 1.00 88.31 117 GLY A O 1
ATOM 862 N N . ALA A 1 118 ? -2.329 -8.607 -10.724 1.00 90.25 118 ALA A N 1
ATOM 863 C CA . ALA A 1 118 ? -3.365 -8.014 -11.570 1.00 90.25 118 ALA A CA 1
ATOM 864 C C . ALA A 1 118 ? -3.094 -8.249 -13.061 1.00 90.25 118 ALA A C 1
ATOM 866 O O . ALA A 1 118 ? -3.988 -8.648 -13.803 1.00 90.25 118 ALA A O 1
ATOM 867 N N . ILE A 1 119 ? -1.847 -8.067 -13.502 1.00 90.50 119 ILE A N 1
ATOM 868 C CA . ILE A 1 119 ? -1.476 -8.285 -14.904 1.00 90.50 119 ILE A CA 1
ATOM 869 C C . ILE A 1 119 ? -1.626 -9.764 -15.287 1.00 90.50 119 ILE A C 1
ATOM 871 O O . ILE A 1 119 ? -2.201 -10.053 -16.334 1.00 90.50 119 ILE A O 1
ATOM 875 N N . LYS A 1 120 ? -1.173 -10.712 -14.452 1.00 87.94 120 LYS A N 1
ATOM 876 C CA . LYS A 1 120 ? -1.320 -12.158 -14.717 1.00 87.94 120 LYS A CA 1
ATOM 877 C C . LYS A 1 120 ? -2.780 -12.622 -14.719 1.00 87.94 120 LYS A C 1
ATOM 879 O O . LYS A 1 120 ? -3.162 -13.397 -15.596 1.00 87.94 120 LYS A O 1
ATOM 884 N N . ASP A 1 121 ? -3.601 -12.118 -13.800 1.00 89.56 121 ASP A N 1
ATOM 885 C CA . ASP A 1 121 ? -5.041 -12.410 -13.749 1.00 89.56 121 ASP A CA 1
ATOM 886 C C . ASP A 1 121 ? -5.755 -11.863 -14.996 1.00 89.56 121 ASP A C 1
ATOM 888 O O . ASP A 1 121 ? -6.530 -12.563 -15.655 1.00 89.56 121 ASP A O 1
ATOM 892 N N . GLY A 1 122 ? -5.424 -10.630 -15.389 1.00 86.69 122 GLY A N 1
ATOM 893 C CA . GLY A 1 122 ? -5.964 -9.970 -16.573 1.00 86.69 122 GLY A CA 1
ATOM 894 C C . GLY A 1 122 ? -5.582 -10.642 -17.892 1.00 86.69 122 GLY A C 1
ATOM 895 O O . GLY A 1 122 ? -6.453 -10.855 -18.736 1.00 86.69 122 GLY A O 1
ATOM 896 N N . LEU A 1 123 ? -4.301 -10.989 -18.048 1.00 88.81 123 LEU A N 1
ATOM 897 C CA . LEU A 1 123 ? -3.703 -11.465 -19.297 1.00 88.81 123 LEU A CA 1
ATOM 898 C C . LEU A 1 123 ? -3.805 -12.983 -19.484 1.00 88.81 123 LEU A C 1
ATOM 900 O O . LEU A 1 123 ? -4.224 -13.451 -20.540 1.00 88.81 123 LEU A O 1
ATOM 904 N N . SER A 1 124 ? -3.396 -13.744 -18.469 1.00 85.88 124 SER A N 1
ATOM 905 C CA . SER A 1 124 ? -3.215 -15.199 -18.550 1.00 85.88 124 SER A CA 1
ATOM 906 C C . SER A 1 124 ? -4.354 -15.975 -17.892 1.00 85.88 124 SER A C 1
ATOM 908 O O . SER A 1 124 ? -4.320 -17.202 -17.885 1.00 85.88 124 SER A O 1
ATOM 910 N N . ASN A 1 125 ? -5.345 -15.276 -17.318 1.00 83.88 125 ASN A N 1
ATOM 911 C CA . ASN A 1 125 ? -6.351 -15.858 -16.423 1.00 83.88 125 ASN A CA 1
ATOM 912 C C . ASN A 1 125 ? -5.710 -16.707 -15.310 1.00 83.88 125 ASN A C 1
ATOM 914 O O . ASN A 1 125 ? -6.263 -17.731 -14.911 1.00 83.88 125 ASN A O 1
ATOM 918 N N . ASP A 1 126 ? -4.540 -16.278 -14.823 1.00 87.19 126 ASP A N 1
ATOM 919 C CA . ASP A 1 126 ? -3.817 -16.923 -13.729 1.00 87.19 126 ASP A CA 1
ATOM 920 C C . ASP A 1 126 ? -3.887 -16.050 -12.462 1.00 87.19 126 ASP A C 1
ATOM 922 O O . ASP A 1 126 ? -3.042 -15.171 -12.255 1.00 87.19 126 ASP A O 1
ATOM 926 N N . PRO A 1 127 ? -4.893 -16.273 -11.597 1.00 90.19 127 PRO A N 1
ATOM 927 C CA . PRO A 1 127 ? -5.063 -15.525 -10.357 1.00 90.19 127 PRO A CA 1
ATOM 928 C C . PRO A 1 127 ? -4.185 -16.041 -9.206 1.00 90.19 127 PRO A C 1
ATOM 930 O O . PRO A 1 127 ? -4.320 -15.544 -8.089 1.00 90.19 127 PRO A O 1
ATOM 933 N N . SER A 1 128 ? -3.288 -17.012 -9.423 1.00 89.44 128 SER A N 1
ATOM 934 C CA . SER A 1 128 ? -2.563 -17.700 -8.339 1.00 89.44 128 SER A CA 1
ATOM 935 C C . SER A 1 128 ? -1.784 -16.742 -7.431 1.00 89.44 128 SER A C 1
ATOM 937 O O . SER A 1 128 ? -1.813 -16.872 -6.206 1.00 89.44 128 SER A O 1
ATOM 939 N N . VAL A 1 129 ? -1.146 -15.720 -8.014 1.00 88.12 129 VAL A N 1
ATOM 940 C CA . VAL A 1 129 ? -0.425 -14.678 -7.258 1.00 88.12 129 VAL A CA 1
ATOM 941 C C . VAL A 1 129 ? -1.387 -13.857 -6.395 1.00 88.12 129 VAL A C 1
ATOM 943 O O . VAL A 1 129 ? -1.096 -13.564 -5.234 1.00 88.12 129 VAL A O 1
ATOM 946 N N . LEU A 1 130 ? -2.561 -13.520 -6.931 1.00 89.94 130 LEU A N 1
ATOM 947 C CA . LEU A 1 130 ? -3.573 -12.764 -6.200 1.00 89.94 130 LEU A CA 1
ATOM 948 C C . LEU A 1 130 ? -4.263 -13.599 -5.125 1.00 89.94 130 LEU A C 1
ATOM 950 O O . LEU A 1 130 ? -4.657 -13.032 -4.114 1.00 89.94 130 LEU A O 1
ATOM 954 N N . TYR A 1 131 ? -4.366 -14.921 -5.269 1.00 91.50 131 TYR A N 1
ATOM 955 C CA . TYR A 1 131 ? -4.869 -15.793 -4.202 1.00 91.50 131 TYR A CA 1
ATOM 956 C C . TYR A 1 131 ? -3.940 -15.815 -2.992 1.00 91.50 131 TYR A C 1
ATOM 958 O O . TYR A 1 131 ? -4.407 -15.656 -1.864 1.00 91.50 131 TYR A O 1
ATOM 966 N N . ILE A 1 132 ? -2.627 -15.924 -3.215 1.00 86.06 132 ILE A N 1
ATOM 967 C CA . ILE A 1 132 ? -1.639 -15.819 -2.132 1.00 86.06 132 ILE A CA 1
ATOM 968 C C . ILE A 1 132 ? -1.760 -14.449 -1.458 1.00 86.06 132 ILE A C 1
ATOM 970 O O . ILE A 1 132 ? -1.851 -14.360 -0.234 1.00 86.06 132 ILE A O 1
ATOM 974 N N . LYS A 1 133 ? -1.846 -13.383 -2.258 1.00 89.38 133 LYS A N 1
ATOM 975 C CA . LYS A 1 133 ? -2.046 -12.026 -1.748 1.00 89.38 133 LYS A CA 1
ATOM 976 C C . LYS A 1 133 ? -3.340 -11.881 -0.945 1.00 89.38 133 LYS A C 1
ATOM 978 O O . LYS A 1 133 ? -3.318 -11.274 0.115 1.00 89.38 133 LYS A O 1
ATOM 983 N N . SER A 1 134 ? -4.432 -12.489 -1.400 1.00 92.88 134 SER A N 1
ATOM 984 C CA . SER A 1 134 ? -5.736 -12.445 -0.729 1.00 92.88 134 SER A CA 1
ATOM 985 C C . SER A 1 134 ? -5.680 -13.009 0.684 1.00 92.88 134 SER A C 1
ATOM 987 O O . SER A 1 134 ? -6.309 -12.474 1.591 1.00 92.88 134 SER A O 1
ATOM 989 N N . LEU A 1 135 ? -4.893 -14.066 0.896 1.00 90.12 135 LEU A N 1
ATOM 990 C CA . LEU A 1 135 ? -4.657 -14.608 2.232 1.00 90.12 135 LEU A CA 1
ATOM 991 C C . LEU A 1 135 ? -3.872 -13.617 3.102 1.00 90.12 135 LEU A C 1
ATOM 993 O O . LEU A 1 135 ? -4.250 -13.384 4.250 1.00 90.12 135 LEU A O 1
ATOM 997 N N . LEU A 1 136 ? -2.814 -13.009 2.556 1.00 87.00 136 LEU A N 1
ATOM 998 C CA . LEU A 1 136 ? -1.976 -12.047 3.279 1.00 87.00 136 LEU A CA 1
ATOM 999 C C . LEU A 1 136 ? -2.748 -10.778 3.659 1.00 87.00 136 LEU A C 1
ATOM 1001 O O . LEU A 1 136 ? -2.740 -10.378 4.826 1.00 87.00 136 LEU A O 1
ATOM 1005 N N . ASP A 1 137 ? -3.440 -10.168 2.699 1.00 93.88 137 ASP A N 1
ATOM 1006 C CA . ASP A 1 137 ? -4.251 -8.971 2.913 1.00 93.88 137 ASP A CA 1
ATOM 1007 C C . ASP A 1 137 ? -5.462 -9.288 3.797 1.00 93.88 137 ASP A C 1
ATOM 1009 O O . ASP A 1 137 ? -5.795 -8.511 4.688 1.00 93.88 137 ASP A O 1
ATOM 1013 N N . GLY A 1 138 ? -6.094 -10.452 3.613 1.00 93.94 138 GLY A N 1
ATOM 1014 C CA . GLY A 1 138 ? -7.201 -10.925 4.441 1.00 93.94 138 GLY A CA 1
ATOM 1015 C C . GLY A 1 138 ? -6.804 -11.028 5.913 1.00 93.94 138 GLY A C 1
ATOM 1016 O O . GLY A 1 138 ? -7.434 -10.397 6.761 1.00 93.94 138 GLY A O 1
ATOM 1017 N N . VAL A 1 139 ? -5.711 -11.734 6.224 1.00 88.62 139 VAL A N 1
ATOM 1018 C CA . VAL A 1 139 ? -5.174 -11.820 7.595 1.00 88.62 139 VAL A CA 1
ATOM 1019 C C . VAL A 1 139 ? -4.773 -10.440 8.119 1.00 88.62 139 VAL A C 1
ATOM 1021 O O . VAL A 1 139 ? -5.170 -10.067 9.223 1.00 88.62 139 VAL A O 1
ATOM 1024 N N . SER A 1 140 ? -4.051 -9.649 7.325 1.00 90.56 140 SER A N 1
ATOM 1025 C CA . SER A 1 140 ? -3.631 -8.297 7.717 1.00 90.56 140 SER A CA 1
ATOM 1026 C C . SER A 1 140 ? -4.828 -7.395 8.021 1.00 90.56 140 SER A C 1
ATOM 1028 O O . SER A 1 140 ? -4.802 -6.644 8.993 1.00 90.56 140 SER A O 1
ATOM 1030 N N . SER A 1 141 ? -5.911 -7.506 7.248 1.00 95.31 141 SER A N 1
ATOM 1031 C CA . SER A 1 141 ? -7.137 -6.730 7.439 1.00 95.31 141 SER A CA 1
ATOM 1032 C C . SER A 1 141 ? -7.866 -7.094 8.732 1.00 95.31 141 SER A C 1
ATOM 1034 O O . SER A 1 141 ? -8.378 -6.194 9.392 1.00 95.31 141 SER A O 1
ATOM 1036 N N . ILE A 1 142 ? -7.843 -8.366 9.162 1.00 93.38 142 ILE A N 1
ATOM 1037 C CA . ILE A 1 142 ? -8.366 -8.769 10.478 1.00 93.38 142 ILE A CA 1
ATOM 1038 C C . ILE A 1 142 ? -7.619 -8.015 11.572 1.00 93.38 142 ILE A C 1
ATOM 1040 O O . ILE A 1 142 ? -8.243 -7.391 12.432 1.00 93.38 142 ILE A O 1
ATOM 1044 N N . ILE A 1 143 ? -6.286 -8.048 11.534 1.00 89.31 143 ILE A N 1
ATOM 1045 C CA . ILE A 1 143 ? -5.480 -7.467 12.606 1.00 89.31 143 ILE A CA 1
ATOM 1046 C C . ILE A 1 143 ? -5.597 -5.936 12.579 1.00 89.31 143 ILE A C 1
ATOM 1048 O O . ILE A 1 143 ? -5.933 -5.334 13.600 1.00 89.31 143 ILE A O 1
ATOM 1052 N N . LEU A 1 144 ? -5.431 -5.305 11.412 1.00 91.25 144 LEU A N 1
ATOM 1053 C CA . LEU A 1 144 ? -5.563 -3.854 11.250 1.00 91.25 144 LEU A CA 1
ATOM 1054 C C . LEU A 1 144 ? -6.950 -3.362 11.665 1.00 91.25 144 LEU A C 1
ATOM 1056 O O . LEU A 1 144 ? -7.046 -2.406 12.429 1.00 91.25 144 LEU A O 1
ATOM 1060 N N . ALA A 1 145 ? -8.027 -4.013 11.223 1.00 94.25 145 ALA A N 1
ATOM 1061 C CA . ALA A 1 145 ? -9.382 -3.574 11.545 1.00 94.25 145 ALA A CA 1
ATOM 1062 C C . ALA A 1 145 ? -9.750 -3.832 13.014 1.00 94.25 145 ALA A C 1
ATOM 1064 O O . ALA A 1 145 ? -10.559 -3.095 13.583 1.00 94.25 145 ALA A O 1
ATOM 1065 N N . SER A 1 146 ? -9.132 -4.831 13.659 1.00 91.69 146 SER A N 1
ATOM 1066 C CA . SER A 1 146 ? -9.305 -5.068 15.097 1.00 91.69 146 SER A CA 1
ATOM 1067 C C . SER A 1 146 ? -8.749 -3.945 15.968 1.00 91.69 146 SER A C 1
ATOM 1069 O O . SER A 1 146 ? -9.276 -3.705 17.063 1.00 91.69 146 SER A O 1
ATOM 1071 N N . THR A 1 147 ? -7.763 -3.203 15.455 1.00 88.44 147 THR A N 1
ATOM 1072 C CA . THR A 1 147 ? -7.183 -2.081 16.186 1.00 88.44 147 THR A CA 1
ATOM 1073 C C . THR A 1 147 ? -7.580 -0.711 15.649 1.00 88.44 147 THR A C 1
ATOM 1075 O O . THR A 1 147 ? -8.063 0.123 16.413 1.00 88.44 147 THR A O 1
ATOM 1078 N N . LEU A 1 148 ? -7.389 -0.463 14.354 1.00 89.06 148 LEU A N 1
ATOM 1079 C CA . LEU A 1 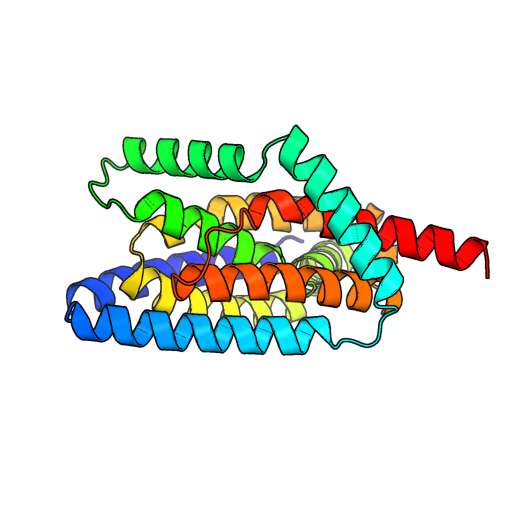148 ? -7.665 0.826 13.715 1.00 89.06 148 LEU A CA 1
ATOM 1080 C C . LEU A 1 148 ? -9.160 1.035 13.436 1.00 89.06 148 LEU A C 1
ATOM 1082 O O . LEU A 1 148 ? -9.612 2.169 13.291 1.00 89.06 148 LEU A O 1
ATOM 1086 N N . GLY A 1 149 ? -9.943 -0.046 13.413 1.00 91.75 149 GLY A N 1
ATOM 1087 C CA . GLY A 1 149 ? -11.392 -0.004 13.266 1.00 91.75 149 GLY A CA 1
ATOM 1088 C C . GLY A 1 149 ? -11.880 -0.146 11.825 1.00 91.75 149 GLY A C 1
ATOM 1089 O O . GLY A 1 149 ? -11.180 -0.609 10.927 1.00 91.75 149 GLY A O 1
ATOM 1090 N N . ILE A 1 150 ? -13.139 0.243 11.613 1.00 94.12 150 ILE A N 1
ATOM 1091 C CA . ILE A 1 150 ? -13.893 -0.065 10.388 1.00 94.12 150 ILE A CA 1
ATOM 1092 C C . ILE A 1 150 ? -13.388 0.664 9.136 1.00 94.12 150 ILE A C 1
ATOM 1094 O O . ILE A 1 150 ? -13.714 0.241 8.033 1.00 94.12 150 ILE A O 1
ATOM 1098 N N . GLY A 1 151 ? -12.556 1.704 9.266 1.00 95.06 151 GLY A N 1
ATOM 1099 C CA . GLY A 1 151 ? -11.989 2.400 8.104 1.00 95.06 151 GLY A CA 1
ATOM 1100 C C . GLY A 1 151 ? -11.183 1.477 7.176 1.00 95.06 151 GLY A C 1
ATOM 1101 O O . GLY A 1 151 ? -11.204 1.671 5.964 1.00 95.06 151 GLY A O 1
ATOM 1102 N N . VAL A 1 152 ? -10.586 0.399 7.710 1.00 96.62 152 VAL A N 1
ATOM 1103 C CA . VAL A 1 152 ? -9.888 -0.634 6.916 1.00 96.62 152 VAL A CA 1
ATOM 1104 C C . VAL A 1 152 ? -10.817 -1.286 5.889 1.00 96.62 152 VAL A C 1
ATOM 1106 O O . VAL A 1 152 ? -10.401 -1.507 4.755 1.00 96.62 152 VAL A O 1
ATOM 1109 N N . PHE A 1 153 ? -12.090 -1.521 6.230 1.00 97.12 153 PHE A N 1
ATOM 1110 C CA . PHE A 1 153 ? -13.064 -2.130 5.317 1.00 97.12 153 PHE A CA 1
ATOM 1111 C C . PHE A 1 153 ? -13.228 -1.316 4.031 1.00 97.12 153 PHE A C 1
ATOM 1113 O O . PHE A 1 153 ? -13.383 -1.885 2.959 1.00 97.12 153 PHE A O 1
ATOM 1120 N N . PHE A 1 154 ? -13.145 0.013 4.106 1.00 97.00 154 PHE A N 1
ATOM 1121 C CA . PHE A 1 154 ? -13.339 0.876 2.941 1.00 97.00 154 PHE A CA 1
ATOM 1122 C C . PHE A 1 154 ? -12.160 0.850 1.961 1.00 97.00 154 PHE A C 1
ATOM 1124 O O . PHE A 1 154 ? -12.334 1.238 0.805 1.00 97.00 154 PHE A O 1
ATOM 1131 N N . SER A 1 155 ? -11.001 0.312 2.363 1.00 96.81 155 SER A N 1
ATOM 1132 C CA . SER A 1 155 ? -9.864 0.096 1.455 1.00 96.81 155 SER A CA 1
ATOM 1133 C C . SER A 1 155 ? -10.199 -0.842 0.291 1.00 96.81 155 SER A C 1
ATOM 1135 O O . SER A 1 155 ? -9.566 -0.754 -0.760 1.00 96.81 155 SER A O 1
ATOM 1137 N N . ILE A 1 156 ? -11.252 -1.666 0.409 1.00 96.88 156 ILE A N 1
ATOM 1138 C CA . ILE A 1 156 ? -11.734 -2.513 -0.690 1.00 96.88 156 ILE A CA 1
ATOM 1139 C C . ILE A 1 156 ? -12.073 -1.722 -1.951 1.00 96.88 156 ILE A C 1
ATOM 1141 O O . ILE A 1 156 ? -11.916 -2.247 -3.049 1.00 96.88 156 ILE A O 1
ATOM 1145 N N . VAL A 1 157 ? -12.514 -0.467 -1.807 1.00 95.88 157 VAL A N 1
ATOM 1146 C CA . VAL A 1 157 ? -12.810 0.406 -2.947 1.00 95.88 157 VAL A CA 1
ATOM 1147 C C . VAL A 1 157 ? -11.524 0.719 -3.700 1.00 95.88 157 VAL A C 1
ATOM 1149 O O . VAL A 1 157 ? -11.486 0.605 -4.922 1.00 95.88 157 VAL A O 1
ATOM 1152 N N . VAL A 1 158 ? -10.455 1.052 -2.973 1.00 94.69 158 VAL A N 1
ATOM 1153 C CA . VAL A 1 158 ? -9.149 1.341 -3.572 1.00 94.69 158 VAL A CA 1
ATOM 1154 C C . VAL A 1 158 ? -8.564 0.082 -4.201 1.00 94.69 158 VAL A C 1
ATOM 1156 O O . VAL A 1 158 ? -8.135 0.149 -5.346 1.00 94.69 158 VAL A O 1
ATOM 1159 N N . ILE A 1 159 ? -8.630 -1.070 -3.523 1.00 94.94 159 ILE A N 1
ATOM 1160 C CA . ILE A 1 159 ? -8.171 -2.356 -4.074 1.00 94.94 159 ILE A CA 1
ATOM 1161 C C . ILE A 1 159 ? -8.901 -2.668 -5.380 1.00 94.94 159 ILE A C 1
ATOM 1163 O O . ILE A 1 159 ? -8.262 -2.943 -6.392 1.00 94.94 159 ILE A O 1
ATOM 1167 N N . LEU A 1 160 ? -10.234 -2.607 -5.379 1.00 94.94 160 LEU A N 1
ATOM 1168 C CA . LEU A 1 160 ? -11.039 -2.981 -6.537 1.00 94.94 160 LEU A CA 1
ATOM 1169 C C . LEU A 1 160 ? -10.793 -2.042 -7.720 1.00 94.94 160 LEU A C 1
ATOM 1171 O O . LEU A 1 160 ? -10.658 -2.511 -8.847 1.00 94.94 160 LEU A O 1
ATOM 1175 N N . VAL A 1 161 ? -10.685 -0.734 -7.472 1.00 94.25 161 VAL A N 1
ATOM 1176 C CA . VAL A 1 161 ? -10.377 0.247 -8.520 1.00 94.25 161 VAL A CA 1
ATOM 1177 C C . VAL A 1 161 ? -8.949 0.060 -9.026 1.00 94.25 161 VAL A C 1
ATOM 1179 O O . VAL A 1 161 ? -8.751 -0.129 -10.220 1.00 94.25 161 VAL A O 1
ATOM 1182 N N . TYR A 1 162 ? -7.952 0.068 -8.143 1.00 92.25 162 TYR A N 1
ATOM 1183 C CA . TYR A 1 16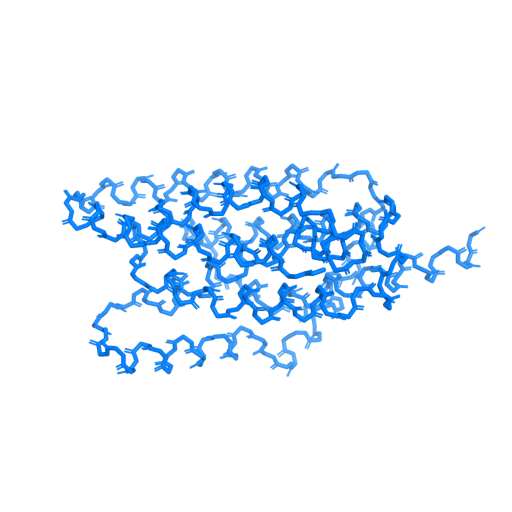2 ? -6.542 -0.001 -8.522 1.00 92.25 162 TYR A CA 1
ATOM 1184 C C . TYR A 1 162 ? -6.196 -1.329 -9.205 1.00 92.25 162 TYR A C 1
ATOM 1186 O O . TYR A 1 162 ? -5.745 -1.361 -10.351 1.00 92.25 162 TYR A O 1
ATOM 1194 N N . GLN A 1 163 ? -6.464 -2.443 -8.527 1.00 92.19 163 GLN A N 1
ATOM 1195 C CA . GLN A 1 163 ? -6.127 -3.779 -9.005 1.00 92.19 163 GLN A CA 1
ATOM 1196 C C . GLN A 1 163 ? -7.031 -4.205 -10.173 1.00 92.19 163 GLN A C 1
ATOM 1198 O O . GLN A 1 163 ? -6.572 -4.863 -11.111 1.00 92.19 163 GLN A O 1
ATOM 1203 N N . GLY A 1 164 ? -8.299 -3.778 -10.169 1.00 91.75 164 GLY A N 1
ATOM 1204 C CA . GLY A 1 164 ? -9.234 -4.019 -11.265 1.00 91.75 164 GLY A CA 1
ATOM 1205 C C . GLY A 1 164 ? -8.838 -3.278 -12.539 1.00 91.75 164 GLY A C 1
ATOM 1206 O O . GLY A 1 164 ? -8.803 -3.894 -13.602 1.00 91.75 164 GLY A O 1
ATOM 1207 N N . LEU A 1 165 ? -8.459 -1.997 -12.448 1.00 92.06 165 LEU A N 1
ATOM 1208 C CA . LEU A 1 165 ? -7.959 -1.234 -13.599 1.00 92.06 165 LEU A CA 1
ATOM 1209 C C . LEU A 1 165 ? -6.693 -1.862 -14.186 1.00 92.06 165 LEU A C 1
ATOM 1211 O O . LEU A 1 165 ? -6.600 -2.009 -15.404 1.00 92.06 165 LEU A O 1
ATOM 1215 N N . LEU A 1 166 ? -5.751 -2.289 -13.341 1.00 91.25 166 LEU A N 1
ATOM 1216 C CA . LEU A 1 166 ? -4.545 -2.987 -13.793 1.00 91.25 166 LEU A CA 1
ATOM 1217 C C . LEU A 1 166 ? -4.872 -4.307 -14.503 1.00 91.25 166 LEU A C 1
ATOM 1219 O O . LEU A 1 166 ? -4.304 -4.591 -15.554 1.00 91.25 166 LEU A O 1
ATOM 1223 N N . SER A 1 167 ? -5.826 -5.076 -13.974 1.00 89.62 167 SER A N 1
ATOM 1224 C CA . SER A 1 167 ? -6.258 -6.341 -14.581 1.00 89.62 167 SER A CA 1
ATOM 1225 C C . SER A 1 167 ? -6.960 -6.121 -15.927 1.00 89.62 167 SER A C 1
ATOM 1227 O O . SER A 1 167 ? -6.714 -6.848 -16.886 1.00 89.62 167 SER A O 1
ATOM 1229 N N . LEU A 1 168 ? -7.805 -5.091 -16.040 1.00 88.62 168 LEU A N 1
ATOM 1230 C CA . LEU A 1 168 ? -8.497 -4.746 -17.289 1.00 88.62 168 LEU A CA 1
ATOM 1231 C C . LEU A 1 168 ? -7.537 -4.213 -18.362 1.00 88.62 168 LEU A C 1
ATOM 1233 O O . LEU A 1 168 ? -7.737 -4.459 -19.550 1.00 88.62 168 LEU A O 1
ATOM 1237 N N . LEU A 1 169 ? -6.486 -3.500 -17.953 1.00 89.25 169 LEU A N 1
ATOM 1238 C CA . LEU A 1 169 ? -5.476 -2.926 -18.845 1.00 89.25 169 LEU A CA 1
ATOM 1239 C C . LEU A 1 169 ? -4.232 -3.816 -19.010 1.00 89.25 169 LEU A C 1
ATOM 1241 O O . LEU A 1 169 ? -3.251 -3.376 -19.612 1.00 89.25 169 LEU A O 1
ATOM 1245 N N . ALA A 1 170 ? -4.269 -5.063 -18.530 1.00 87.69 170 ALA A N 1
ATOM 1246 C CA . ALA A 1 170 ? -3.108 -5.950 -18.423 1.00 87.69 170 ALA A CA 1
ATOM 1247 C C . ALA A 1 170 ? -2.329 -6.131 -19.738 1.00 87.69 170 ALA A C 1
ATOM 1249 O O . ALA A 1 170 ? -1.099 -6.160 -19.722 1.00 87.69 170 ALA A O 1
ATOM 1250 N N . PHE A 1 171 ? -3.018 -6.168 -20.886 1.00 84.44 171 PHE A N 1
ATOM 1251 C CA . PHE A 1 171 ? -2.389 -6.286 -22.209 1.00 84.44 171 PHE A CA 1
ATOM 1252 C C . PHE A 1 171 ? -1.373 -5.174 -22.515 1.00 84.44 171 PHE A C 1
ATOM 1254 O O . PHE A 1 171 ? -0.423 -5.412 -23.254 1.00 84.44 171 PHE A O 1
ATO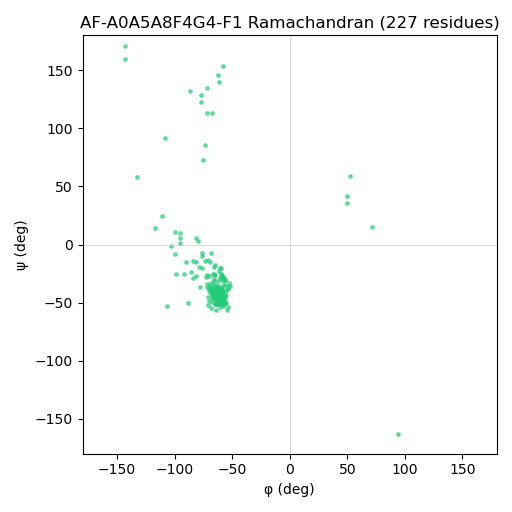M 1261 N N . LYS A 1 172 ? -1.535 -3.972 -21.943 1.00 87.31 172 LYS A N 1
ATOM 1262 C CA . LYS A 1 172 ? -0.592 -2.854 -22.128 1.00 87.31 172 LYS A CA 1
ATOM 1263 C C . LYS A 1 172 ? 0.636 -2.941 -21.220 1.00 87.31 172 LYS A C 1
ATOM 1265 O O . LYS A 1 172 ? 1.616 -2.244 -21.456 1.00 87.31 172 LYS A O 1
ATOM 1270 N N . PHE A 1 173 ? 0.580 -3.779 -20.189 1.00 85.62 173 PHE A N 1
ATOM 1271 C CA . PHE A 1 173 ? 1.554 -3.816 -19.100 1.00 85.62 173 PHE A CA 1
ATOM 1272 C C . PHE A 1 173 ? 2.318 -5.142 -19.014 1.00 85.62 173 PHE A C 1
ATOM 1274 O O . PHE A 1 173 ? 3.001 -5.399 -18.030 1.00 85.62 173 PHE A O 1
ATOM 1281 N N . THR A 1 174 ? 2.264 -5.979 -20.050 1.00 86.44 174 THR A N 1
ATOM 1282 C CA . THR A 1 174 ? 2.947 -7.285 -20.088 1.00 86.44 174 THR A CA 1
ATOM 1283 C C . THR A 1 174 ? 4.454 -7.199 -19.849 1.00 86.44 174 THR A C 1
ATOM 1285 O O . THR A 1 174 ? 5.028 -8.111 -19.256 1.00 86.44 174 THR A O 1
ATOM 1288 N N . PHE A 1 175 ? 5.095 -6.091 -20.233 1.00 86.38 175 PHE A N 1
ATOM 1289 C CA . PHE A 1 175 ? 6.521 -5.863 -19.987 1.00 86.38 175 PHE A CA 1
ATOM 1290 C C . PHE A 1 175 ? 6.878 -5.846 -18.491 1.00 86.38 175 PHE A C 1
ATOM 1292 O O . PHE A 1 175 ? 7.975 -6.270 -18.140 1.00 86.38 175 PHE A O 1
ATOM 1299 N N . LEU A 1 176 ? 5.948 -5.446 -17.608 1.00 87.31 176 LEU A N 1
ATOM 1300 C CA . LEU A 1 176 ? 6.153 -5.398 -16.153 1.00 87.31 176 LEU A CA 1
ATOM 1301 C C . LEU A 1 176 ? 6.288 -6.785 -15.506 1.00 87.31 176 LEU A C 1
ATOM 1303 O O . LEU A 1 176 ? 6.599 -6.872 -14.324 1.00 87.31 176 LEU A O 1
ATOM 1307 N N . LEU A 1 177 ? 6.067 -7.869 -16.258 1.00 86.19 177 LEU A N 1
ATOM 1308 C CA . LEU A 1 177 ? 6.307 -9.234 -15.785 1.00 86.19 177 LEU A CA 1
ATOM 1309 C C . LEU A 1 177 ? 7.796 -9.612 -15.763 1.00 86.19 177 LEU A C 1
ATOM 1311 O O . LEU A 1 177 ? 8.131 -10.673 -15.245 1.00 86.19 177 LEU A O 1
ATOM 1315 N N . ASN A 1 178 ? 8.681 -8.791 -16.336 1.00 90.62 178 ASN A N 1
ATOM 1316 C CA . ASN A 1 178 ? 10.121 -9.024 -16.275 1.00 90.62 178 ASN A CA 1
ATOM 1317 C C . ASN A 1 178 ? 10.666 -8.755 -14.862 1.00 90.62 178 ASN A C 1
ATOM 1319 O O . ASN A 1 178 ? 10.372 -7.711 -14.277 1.00 90.62 178 ASN A O 1
ATOM 1323 N N . ASP A 1 179 ? 11.514 -9.661 -14.366 1.00 89.75 179 ASP A N 1
ATOM 1324 C CA . ASP A 1 179 ? 12.089 -9.620 -13.015 1.00 89.75 179 ASP A CA 1
ATOM 1325 C C . ASP A 1 179 ? 12.768 -8.286 -12.670 1.00 89.75 179 ASP A C 1
ATOM 1327 O O . ASP A 1 179 ? 12.693 -7.848 -11.526 1.00 89.75 179 ASP A O 1
ATOM 1331 N N . MET A 1 180 ? 13.375 -7.599 -13.647 1.00 91.94 180 MET A N 1
ATOM 1332 C CA . MET A 1 180 ? 13.954 -6.263 -13.449 1.00 91.94 180 MET A CA 1
ATOM 1333 C C . MET A 1 180 ? 12.915 -5.287 -12.877 1.00 91.94 180 MET A C 1
ATOM 1335 O O . MET A 1 180 ? 13.110 -4.750 -11.789 1.00 91.94 180 MET A O 1
ATOM 1339 N N . TYR A 1 181 ? 11.784 -5.118 -13.569 1.00 92.88 181 TYR A N 1
ATOM 1340 C CA . TYR A 1 181 ? 10.730 -4.187 -13.158 1.00 92.88 181 TYR A CA 1
ATOM 1341 C C . TYR A 1 181 ? 10.035 -4.650 -11.878 1.00 92.88 181 TYR A C 1
ATOM 1343 O O . TYR A 1 181 ? 9.694 -3.836 -11.022 1.00 92.88 181 TYR A O 1
ATOM 1351 N N . VAL A 1 182 ? 9.839 -5.963 -11.726 1.00 92.50 182 VAL A N 1
ATOM 1352 C CA . VAL A 1 182 ? 9.276 -6.562 -10.509 1.00 92.50 182 VAL A CA 1
ATOM 1353 C C . VAL A 1 182 ? 10.125 -6.219 -9.289 1.00 92.50 182 VAL A C 1
ATOM 1355 O O . VAL A 1 182 ? 9.583 -5.797 -8.263 1.00 92.50 182 VAL A O 1
ATOM 1358 N N . ASN A 1 183 ? 11.444 -6.362 -9.401 1.00 94.00 183 ASN A N 1
ATOM 1359 C CA . ASN A 1 183 ? 12.371 -6.062 -8.319 1.00 94.00 183 ASN A CA 1
ATOM 1360 C C . ASN A 1 183 ? 12.415 -4.556 -8.043 1.00 94.00 183 ASN A C 1
ATOM 1362 O O . ASN A 1 183 ? 12.338 -4.168 -6.881 1.00 94.00 183 ASN A O 1
ATOM 1366 N N . GLY A 1 184 ? 12.433 -3.707 -9.077 1.00 95.00 184 GLY A N 1
ATOM 1367 C CA . GLY A 1 184 ? 12.383 -2.249 -8.922 1.00 95.00 184 GLY A CA 1
ATOM 1368 C C . GLY A 1 184 ? 11.128 -1.777 -8.179 1.00 95.00 184 GLY A C 1
ATOM 1369 O O . GLY A 1 184 ? 11.219 -1.059 -7.180 1.00 95.00 184 GLY A O 1
ATOM 1370 N N . ILE A 1 185 ? 9.950 -2.260 -8.591 1.00 95.19 185 ILE A N 1
ATOM 1371 C CA . ILE A 1 185 ? 8.669 -1.998 -7.911 1.00 95.19 185 ILE A CA 1
ATOM 1372 C C . ILE A 1 185 ? 8.698 -2.527 -6.473 1.00 95.19 185 ILE A C 1
ATOM 1374 O O . ILE A 1 185 ? 8.193 -1.864 -5.569 1.00 95.19 185 ILE A O 1
ATOM 1378 N N . SER A 1 186 ? 9.284 -3.706 -6.241 1.00 94.38 186 SER A N 1
ATOM 1379 C CA . SER A 1 186 ? 9.382 -4.295 -4.900 1.00 94.38 186 SER A CA 1
ATOM 1380 C C . SER A 1 186 ? 10.267 -3.463 -3.976 1.00 94.38 186 SER A C 1
ATOM 1382 O O . SER A 1 186 ? 9.858 -3.211 -2.846 1.00 94.38 186 SER A O 1
ATOM 1384 N N . VAL A 1 187 ? 11.417 -2.975 -4.453 1.00 95.94 187 VAL A N 1
ATOM 1385 C CA . VAL A 1 187 ? 12.316 -2.119 -3.664 1.00 95.94 187 VAL A CA 1
ATOM 1386 C C . VAL A 1 187 ? 11.631 -0.811 -3.295 1.00 95.94 187 VAL A C 1
ATOM 1388 O O . VAL A 1 187 ? 11.571 -0.448 -2.119 1.00 95.94 187 VAL A O 1
ATOM 1391 N N . VAL A 1 188 ? 11.054 -0.130 -4.288 1.00 96.81 188 VAL A N 1
ATOM 1392 C CA . VAL A 1 188 ? 10.328 1.125 -4.070 1.00 96.81 188 VAL A CA 1
ATOM 1393 C C . VAL A 1 188 ? 9.150 0.912 -3.124 1.00 96.81 188 VAL A C 1
ATOM 1395 O O . VAL A 1 188 ? 8.986 1.648 -2.150 1.00 96.81 188 VAL A O 1
ATOM 1398 N N . GLY A 1 189 ? 8.363 -0.138 -3.354 1.00 94.94 189 GLY A N 1
ATOM 1399 C CA . GLY A 1 189 ? 7.237 -0.476 -2.500 1.00 94.94 189 GLY A CA 1
ATOM 1400 C C . GLY A 1 189 ? 7.653 -0.849 -1.080 1.00 94.94 189 GLY A C 1
ATOM 1401 O O . GLY A 1 189 ? 6.994 -0.444 -0.127 1.00 94.94 189 GLY A O 1
ATOM 1402 N N . GLY A 1 190 ? 8.785 -1.533 -0.915 1.00 94.44 190 GLY A N 1
ATOM 1403 C CA . GLY A 1 190 ? 9.375 -1.837 0.385 1.00 94.44 190 GLY A CA 1
ATOM 1404 C C . GLY A 1 190 ? 9.691 -0.581 1.192 1.00 94.44 190 GLY A C 1
ATOM 1405 O O . GLY A 1 190 ? 9.372 -0.518 2.378 1.00 94.44 190 GLY A O 1
ATOM 1406 N N . ILE A 1 191 ? 10.223 0.460 0.545 1.00 96.31 191 ILE A N 1
ATOM 1407 C CA . ILE A 1 191 ? 10.522 1.743 1.198 1.00 96.31 191 ILE A CA 1
ATOM 1408 C C . ILE A 1 191 ? 9.235 2.471 1.614 1.00 96.31 191 ILE A C 1
ATOM 1410 O O . ILE A 1 191 ? 9.157 2.998 2.725 1.00 96.31 191 ILE A O 1
ATOM 1414 N N . ILE A 1 192 ? 8.197 2.452 0.772 1.00 96.38 192 ILE A N 1
ATOM 1415 C CA . ILE A 1 192 ? 6.885 3.019 1.127 1.00 96.38 192 ILE A CA 1
ATOM 1416 C C . ILE A 1 192 ? 6.282 2.260 2.321 1.00 96.38 192 ILE A C 1
ATOM 1418 O O . ILE A 1 192 ? 5.855 2.884 3.291 1.00 96.38 192 ILE A O 1
ATOM 1422 N N . ILE A 1 193 ? 6.296 0.921 2.291 1.00 94.31 193 ILE A N 1
ATOM 1423 C CA . ILE A 1 193 ? 5.795 0.052 3.370 1.00 94.31 193 ILE A CA 1
ATOM 1424 C C . ILE A 1 193 ? 6.565 0.288 4.673 1.00 94.31 193 ILE A C 1
ATOM 1426 O O . ILE A 1 193 ? 5.957 0.352 5.741 1.00 94.31 193 ILE A O 1
ATOM 1430 N N . LEU A 1 194 ? 7.882 0.484 4.603 1.00 95.06 194 LEU A N 1
ATOM 1431 C CA . LEU A 1 194 ? 8.696 0.850 5.760 1.00 95.06 194 LEU A CA 1
ATOM 1432 C C . LEU A 1 194 ? 8.184 2.154 6.392 1.00 95.06 194 LEU A C 1
ATOM 1434 O O . LEU A 1 194 ? 7.977 2.201 7.605 1.00 95.06 194 LEU A O 1
ATOM 1438 N N . GLY A 1 195 ? 7.894 3.174 5.578 1.00 95.12 195 GLY A N 1
ATOM 1439 C CA . GLY A 1 195 ? 7.272 4.419 6.041 1.00 95.12 195 GLY A CA 1
ATOM 1440 C C . GLY A 1 195 ? 5.912 4.203 6.717 1.00 95.12 195 GLY A C 1
ATOM 1441 O O . GLY A 1 195 ? 5.638 4.809 7.754 1.00 95.12 195 GLY A O 1
ATOM 1442 N N . ILE A 1 196 ? 5.084 3.288 6.195 1.00 93.38 196 ILE A N 1
ATOM 1443 C CA . ILE A 1 196 ? 3.794 2.925 6.807 1.00 93.38 196 ILE A CA 1
ATOM 1444 C C . ILE A 1 196 ? 4.025 2.314 8.191 1.00 93.38 196 ILE A C 1
ATOM 1446 O O . ILE A 1 196 ? 3.377 2.715 9.156 1.00 93.38 196 ILE A O 1
ATOM 1450 N N . GLY A 1 197 ? 4.970 1.378 8.306 1.00 92.38 197 GLY A N 1
ATOM 1451 C CA . GLY A 1 197 ? 5.315 0.740 9.574 1.00 92.38 197 GLY A CA 1
ATOM 1452 C C . GLY A 1 197 ? 5.803 1.742 10.626 1.00 92.38 197 GLY A C 1
ATOM 1453 O O . GLY A 1 197 ? 5.351 1.695 11.770 1.00 92.38 197 GLY A O 1
ATOM 1454 N N . LEU A 1 198 ? 6.647 2.708 10.240 1.00 95.31 198 LEU A N 1
ATOM 1455 C CA . LEU A 1 198 ? 7.101 3.783 11.135 1.00 95.31 198 LEU A CA 1
ATOM 1456 C C . LEU A 1 198 ? 5.953 4.698 11.592 1.00 95.31 198 LEU A C 1
ATOM 1458 O O . LEU A 1 198 ? 5.889 5.064 12.769 1.00 95.31 198 LEU A O 1
ATOM 1462 N N . ASN A 1 199 ? 5.012 5.015 10.699 1.00 92.62 199 ASN A N 1
ATOM 1463 C CA . ASN A 1 199 ? 3.807 5.763 11.056 1.00 92.62 199 ASN A CA 1
ATOM 1464 C C . ASN A 1 199 ? 2.908 4.973 12.017 1.00 92.62 199 ASN A C 1
ATOM 1466 O O . ASN A 1 199 ? 2.405 5.536 12.986 1.00 92.62 199 ASN A O 1
ATOM 1470 N N . MET A 1 200 ? 2.731 3.666 11.791 1.00 89.25 200 MET A N 1
ATOM 1471 C CA . MET A 1 200 ? 1.952 2.792 12.679 1.00 89.25 200 MET A CA 1
ATOM 1472 C C . MET A 1 200 ? 2.558 2.701 14.084 1.00 89.25 200 MET A C 1
ATOM 1474 O O . MET A 1 200 ? 1.820 2.569 15.057 1.00 89.25 200 MET A O 1
ATOM 1478 N N . LEU A 1 201 ? 3.886 2.800 14.198 1.00 92.06 201 LEU A N 1
ATOM 1479 C CA . LEU A 1 201 ? 4.600 2.874 15.476 1.00 92.06 201 LEU A CA 1
ATOM 1480 C C . LEU A 1 201 ? 4.498 4.251 16.153 1.00 92.06 201 LEU A C 1
ATOM 1482 O O . LEU A 1 201 ? 4.954 4.404 17.285 1.00 92.06 201 LEU A O 1
ATOM 1486 N N . GLY A 1 202 ? 3.928 5.253 15.477 1.00 90.25 202 GLY A N 1
ATOM 1487 C CA . GLY A 1 202 ? 3.842 6.629 15.967 1.00 90.25 202 GLY A CA 1
ATOM 1488 C C . GLY A 1 202 ? 5.182 7.370 15.971 1.00 90.25 202 GLY A C 1
ATOM 1489 O O . GLY A 1 202 ? 5.294 8.414 16.609 1.00 90.25 202 GLY A O 1
ATOM 1490 N N . LEU A 1 203 ? 6.197 6.844 15.276 1.00 93.38 203 LEU A N 1
ATOM 1491 C CA . LEU A 1 203 ? 7.539 7.435 15.221 1.00 93.38 203 LEU A CA 1
ATOM 1492 C C . LEU A 1 203 ? 7.625 8.578 14.206 1.00 93.38 203 LEU A C 1
ATOM 1494 O O . LEU A 1 203 ? 8.458 9.471 14.343 1.00 93.38 203 LEU A O 1
ATOM 1498 N N . THR A 1 204 ? 6.775 8.547 13.179 1.00 93.38 204 THR A N 1
ATOM 1499 C CA . THR A 1 204 ? 6.784 9.502 12.069 1.00 93.38 204 THR A CA 1
ATOM 1500 C C . THR A 1 204 ? 5.368 9.843 11.595 1.00 93.38 204 THR A C 1
ATOM 1502 O O . THR A 1 204 ? 4.388 9.223 12.006 1.00 93.38 204 THR A O 1
ATOM 1505 N N . LYS A 1 205 ? 5.260 10.849 10.717 1.00 89.31 205 LYS A N 1
ATOM 1506 C CA . LYS A 1 205 ? 4.038 11.213 9.976 1.00 89.31 205 LYS A CA 1
ATOM 1507 C C . LYS A 1 205 ? 4.372 11.408 8.496 1.00 89.31 205 LYS A C 1
ATOM 1509 O O . LYS A 1 205 ? 4.251 12.501 7.951 1.00 89.31 205 LYS A O 1
ATOM 1514 N N . ILE A 1 206 ? 4.908 10.359 7.880 1.00 93.81 206 ILE A N 1
ATOM 1515 C CA . ILE A 1 206 ? 5.307 10.367 6.470 1.00 93.81 206 ILE A CA 1
ATOM 1516 C C . ILE A 1 206 ? 4.050 10.230 5.615 1.00 93.81 206 ILE A C 1
ATOM 1518 O O . ILE A 1 206 ? 3.292 9.282 5.813 1.00 93.81 206 ILE A O 1
ATOM 1522 N N . LYS A 1 207 ? 3.862 11.110 4.630 1.00 93.88 207 LYS A N 1
ATOM 1523 C CA . LYS A 1 207 ? 2.773 10.978 3.657 1.00 93.88 207 LYS A CA 1
ATOM 1524 C C . LYS A 1 207 ? 3.070 9.887 2.624 1.00 93.88 207 LYS A C 1
ATOM 1526 O O . LYS A 1 207 ? 3.421 10.159 1.477 1.00 93.88 207 LYS A O 1
ATOM 1531 N N . THR A 1 208 ? 2.998 8.629 3.048 1.00 94.25 208 THR A N 1
ATOM 1532 C CA . THR A 1 208 ? 3.332 7.460 2.215 1.00 94.25 208 THR A CA 1
ATOM 1533 C C . THR A 1 208 ? 2.477 7.343 0.949 1.00 94.25 208 THR A C 1
ATOM 1535 O O . THR A 1 208 ? 2.961 6.855 -0.069 1.00 94.25 208 THR A O 1
ATOM 1538 N N . GLY A 1 209 ? 1.243 7.852 0.960 1.00 92.75 209 GLY A N 1
ATOM 1539 C CA . GLY A 1 209 ? 0.386 7.960 -0.218 1.00 92.75 209 GLY A CA 1
ATOM 1540 C C . GLY A 1 209 ? 0.975 8.878 -1.292 1.00 92.75 209 GLY A C 1
ATOM 1541 O O . GLY A 1 209 ? 0.895 8.560 -2.477 1.00 92.75 209 GLY A O 1
ATOM 1542 N N . ASN A 1 210 ? 1.664 9.955 -0.901 1.00 96.19 210 ASN A N 1
ATOM 1543 C CA . ASN A 1 210 ? 2.362 10.842 -1.842 1.00 96.19 210 ASN A CA 1
ATOM 1544 C C . ASN A 1 210 ? 3.607 10.192 -2.455 1.00 96.19 210 ASN A C 1
ATOM 1546 O O . ASN A 1 210 ? 4.113 10.666 -3.463 1.00 96.19 210 ASN A O 1
ATOM 1550 N N . MET A 1 211 ? 4.083 9.072 -1.914 1.00 96.31 211 MET A N 1
ATOM 1551 C CA . MET A 1 211 ? 5.187 8.325 -2.512 1.00 96.31 211 MET A CA 1
ATOM 1552 C C . MET A 1 211 ? 4.708 7.365 -3.611 1.00 96.31 211 MET A C 1
ATOM 1554 O O . MET A 1 211 ? 5.529 6.909 -4.400 1.00 96.31 211 MET A O 1
ATOM 1558 N N . LEU A 1 212 ? 3.403 7.076 -3.728 1.00 94.25 212 LEU A N 1
ATOM 1559 C CA . LEU A 1 212 ? 2.851 6.113 -4.697 1.00 94.25 212 LEU A CA 1
ATOM 1560 C C . LEU A 1 212 ? 3.271 6.320 -6.167 1.00 94.25 212 LEU A C 1
ATOM 1562 O O . LEU A 1 212 ? 3.480 5.310 -6.843 1.00 94.25 212 LEU A O 1
ATOM 1566 N N . PRO A 1 213 ? 3.452 7.551 -6.698 1.00 95.50 213 PRO A N 1
ATOM 1567 C CA . PRO A 1 213 ? 3.897 7.736 -8.081 1.00 95.50 213 PRO A CA 1
ATOM 1568 C C . PRO A 1 213 ? 5.253 7.094 -8.378 1.00 95.50 213 PRO A C 1
ATOM 1570 O O . PRO A 1 213 ? 5.512 6.719 -9.519 1.00 95.50 213 PRO A O 1
ATOM 1573 N N . SER A 1 214 ? 6.103 6.910 -7.363 1.00 96.56 214 SER A N 1
ATOM 1574 C CA . SER A 1 214 ? 7.403 6.252 -7.525 1.00 96.56 214 SER A CA 1
ATOM 1575 C C . SER A 1 214 ? 7.288 4.821 -8.066 1.00 96.56 214 SER A C 1
ATOM 1577 O O . SER A 1 214 ? 8.144 4.404 -8.843 1.00 96.56 214 SER A O 1
ATOM 1579 N N . LEU A 1 215 ? 6.193 4.106 -7.765 1.00 94.19 215 LEU A N 1
ATOM 1580 C CA . LEU A 1 215 ? 5.917 2.761 -8.291 1.00 94.19 215 LEU A CA 1
ATOM 1581 C C . LEU A 1 215 ? 5.704 2.748 -9.811 1.00 94.19 215 LEU A C 1
ATOM 1583 O O . LEU A 1 215 ? 5.952 1.736 -10.458 1.00 94.19 215 LEU A O 1
ATOM 1587 N N . PHE A 1 216 ? 5.253 3.866 -10.385 1.00 92.75 216 PHE A N 1
ATOM 1588 C CA . PHE A 1 216 ? 5.081 4.024 -11.831 1.00 92.75 216 PHE A CA 1
ATOM 1589 C C . PHE A 1 216 ? 6.313 4.616 -12.510 1.00 92.75 216 PHE A C 1
ATOM 1591 O O . PHE A 1 216 ? 6.518 4.400 -13.700 1.00 92.75 216 PHE A O 1
ATOM 1598 N N . ILE A 1 217 ? 7.127 5.366 -11.768 1.00 95.56 217 ILE A N 1
ATOM 1599 C CA . ILE A 1 217 ? 8.349 5.979 -12.289 1.00 95.56 217 ILE A CA 1
ATOM 1600 C C . ILE A 1 217 ? 9.477 4.956 -12.389 1.00 95.56 217 ILE A C 1
ATOM 1602 O O . ILE A 1 217 ? 10.230 5.007 -13.359 1.00 95.56 217 ILE A O 1
ATOM 1606 N N . ILE A 1 218 ? 9.588 4.010 -11.447 1.00 96.19 218 ILE A N 1
ATOM 1607 C CA . ILE A 1 218 ? 10.691 3.041 -11.469 1.00 96.19 218 ILE A CA 1
ATOM 1608 C C . ILE A 1 218 ? 10.756 2.225 -12.770 1.00 96.19 218 ILE A C 1
ATOM 1610 O O . ILE A 1 218 ? 11.824 2.228 -13.379 1.00 96.19 218 ILE A O 1
ATOM 1614 N N . PRO A 1 219 ? 9.656 1.682 -13.338 1.00 93.75 219 PRO A N 1
ATOM 1615 C CA . PRO A 1 219 ? 9.760 0.947 -14.595 1.00 93.75 219 PRO A CA 1
ATOM 1616 C C . PRO A 1 219 ? 10.155 1.829 -15.788 1.00 93.75 219 PRO A C 1
ATOM 1618 O O . PRO A 1 219 ? 10.735 1.337 -16.754 1.00 93.75 219 PRO A O 1
ATOM 1621 N N . ILE A 1 220 ? 9.857 3.134 -15.733 1.00 94.31 220 ILE A N 1
ATOM 1622 C CA . ILE A 1 220 ? 10.274 4.105 -16.755 1.00 94.31 220 ILE A CA 1
ATOM 1623 C C . ILE A 1 220 ? 11.784 4.334 -16.661 1.00 94.31 220 ILE A C 1
ATOM 1625 O O . ILE A 1 220 ? 12.472 4.313 -17.680 1.00 94.31 220 ILE A O 1
ATOM 1629 N N . ILE A 1 221 ? 12.306 4.521 -15.447 1.00 94.50 221 ILE A N 1
ATOM 1630 C CA . ILE A 1 221 ? 13.742 4.692 -15.207 1.00 94.50 221 ILE A CA 1
ATOM 1631 C C . ILE A 1 221 ? 14.510 3.435 -15.620 1.00 94.50 221 ILE A C 1
ATOM 1633 O O . ILE A 1 221 ? 15.499 3.553 -16.338 1.00 94.50 221 ILE A O 1
ATOM 1637 N N . ASP A 1 222 ? 14.029 2.250 -15.250 1.00 94.00 222 ASP A N 1
ATOM 1638 C CA . ASP A 1 222 ? 14.652 0.974 -15.620 1.00 94.00 222 ASP A CA 1
ATOM 1639 C C . ASP A 1 222 ? 14.709 0.796 -17.142 1.00 94.00 222 ASP A C 1
ATOM 1641 O O . ASP A 1 222 ? 15.722 0.370 -17.701 1.00 94.00 222 ASP A O 1
ATOM 1645 N N . PHE A 1 223 ? 13.634 1.176 -17.841 1.00 92.69 223 PHE A N 1
ATOM 1646 C CA . PHE A 1 223 ? 13.600 1.153 -19.299 1.00 92.69 223 PHE A CA 1
ATOM 1647 C C . PHE A 1 223 ? 14.631 2.107 -19.920 1.00 92.69 223 PHE A C 1
ATOM 1649 O O . PHE A 1 223 ? 15.328 1.718 -20.854 1.00 92.69 223 PHE A O 1
ATOM 1656 N N . LEU A 1 224 ? 14.764 3.329 -19.394 1.00 92.44 224 LEU A N 1
ATOM 1657 C CA . LEU A 1 224 ? 15.755 4.300 -19.870 1.00 92.44 224 LEU A CA 1
ATOM 1658 C C . LEU A 1 224 ? 17.191 3.850 -19.578 1.00 92.44 224 LEU A C 1
ATOM 1660 O O . LEU A 1 224 ? 18.052 3.961 -20.449 1.00 92.44 224 LEU A O 1
ATOM 1664 N N . ALA A 1 225 ? 17.450 3.302 -18.390 1.00 90.38 225 ALA A N 1
ATOM 1665 C CA . ALA A 1 225 ? 18.764 2.793 -18.007 1.00 90.38 225 ALA A CA 1
ATOM 1666 C C . ALA A 1 225 ? 19.229 1.668 -18.945 1.00 90.38 225 ALA A C 1
ATOM 1668 O O . ALA A 1 225 ? 20.383 1.651 -19.364 1.00 90.38 225 ALA A O 1
ATOM 1669 N N . LYS A 1 226 ? 18.306 0.791 -19.358 1.00 88.12 226 LYS A N 1
ATOM 1670 C CA . LYS A 1 226 ? 18.567 -0.289 -20.320 1.00 88.12 226 LYS A CA 1
ATOM 1671 C C . LYS A 1 226 ? 18.915 0.197 -21.737 1.00 88.12 226 LYS A C 1
ATOM 1673 O O . LYS A 1 226 ? 19.439 -0.577 -22.523 1.00 88.12 226 LYS A O 1
ATOM 1678 N N . ILE A 1 227 ? 18.580 1.435 -22.102 1.00 84.50 227 ILE A N 1
ATOM 1679 C CA . ILE A 1 227 ? 18.936 2.010 -23.413 1.00 84.50 227 ILE A CA 1
ATOM 1680 C C . ILE A 1 227 ? 20.355 2.594 -23.390 1.00 84.50 227 ILE A C 1
ATOM 1682 O O . ILE A 1 227 ? 21.014 2.659 -24.424 1.00 84.50 227 ILE A O 1
ATOM 1686 N N . ILE A 1 228 ? 20.804 3.053 -22.220 1.00 76.44 228 ILE A N 1
ATOM 1687 C CA . ILE A 1 228 ? 22.080 3.757 -22.043 1.00 76.44 228 ILE A CA 1
ATOM 1688 C C . ILE A 1 228 ? 23.248 2.773 -21.837 1.00 76.44 228 ILE A C 1
ATOM 1690 O O . ILE A 1 228 ? 24.392 3.130 -22.120 1.00 76.44 228 ILE A O 1
ATOM 1694 N N . VAL A 1 229 ? 22.962 1.554 -21.362 1.00 58.66 229 VAL A N 1
ATOM 1695 C CA . VAL A 1 229 ? 23.926 0.477 -21.061 1.00 58.66 229 VAL A CA 1
ATOM 1696 C C . VAL A 1 229 ? 23.752 -0.681 -22.032 1.00 58.66 229 VAL A C 1
ATOM 1698 O O . VAL A 1 229 ? 24.783 -1.163 -22.551 1.00 58.66 229 VAL A O 1
#

Organism: NCBI:txid500465

Sequence (229 aa):
MIIGTVVNTVAVAVGSIIGVTIGKRIKPEIKDAVMKALGLAVVVLGIKMAFEKHDFLLALIAIVIGTAVGEMINIELFLENIGGYFQQKVKSESGNFVLAFVTASVLFCVGSMTIIGAIKDGLSNDPSVLYIKSLLDGVSSIILASTLGIGVFFSIVVILVYQGLLSLLAFKFTFLLNDMYVNGISVVGGIIILGIGLNMLGLTKIKTGNMLPSLFIIPIIDFLAKIIV

Mean predicted aligned error: 4.04 Å

Nearest PDB structures (foldseek):
  6fmy-assembly1_A  TM=1.646E-01  e=6.481E+00  Streptococcus thermophilus LMG 18311

pLDDT: mean 91.75, std 4.63, range [58.66, 97.94]

Secondary structure (DSSP, 8-state):
--HHHHHHHHHHHHHHHHHHHHHTTS-HHHHHHHHHHHHHHHHHHHHHHHTSSS-HHHHHHHHHHHHHHHHHHTHHHHHHHHHHHHHHHTT---TTHHHHHHHHHHHHHHSHHHHHHHHHHHHH---HHHHHHHHHHHHHHHHHHHHH-THHHHHHHHHHHHHHHHHHTGGG-GGGGSHHHHHHHHHHHHHHHHHHHHHHTTS----GGGGTTHHHHHHHHHHHHHHH-